Protein AF-A0A847Y7J4-F1 (afdb_monomer_lite)

Secondary structure (DSSP, 8-state):
-EEEE--SSS-S-SSGGGSSHHHHHHHHHHHHHHHHHHHSTT-EEEEEETT--HHHHHHHHHHHHHHSTTTEEEEEEEPPTT-SS-------TTPEEEEEEE-SS-SSSSS--GGGTTS----HHHHHHHHHHHHHTT---EEEE--SGGGHHHHHHHHHHHTTS-SSHHHHHHHHHHHHH---HHHHHHHHHHHHGGGSGGGS-HHHHHHTPPP----GGGTHHHHHHHHHHHHHHHHHHHHT-SS--HHHHHHHHHHHHHHHHIIIIIS---SPPGGGSGGG---TTHHHHHHHHHHHHHHHHH--

Structure (mmCIF, N/CA/C/O backbone):
data_AF-A0A847Y7J4-F1
#
_entry.id   AF-A0A847Y7J4-F1
#
loop_
_atom_site.group_PDB
_atom_site.id
_atom_site.type_symbol
_atom_site.label_atom_id
_atom_site.label_alt_id
_atom_site.label_comp_id
_atom_site.label_asym_id
_atom_site.label_entity_id
_atom_site.label_seq_id
_atom_site.pdbx_PDB_ins_code
_atom_site.Cartn_x
_atom_site.Cartn_y
_atom_site.Cartn_z
_atom_site.occupancy
_atom_site.B_iso_or_equiv
_atom_site.auth_seq_id
_atom_site.auth_comp_id
_atom_site.auth_asym_id
_atom_site.auth_atom_id
_atom_site.pdbx_PDB_model_num
ATOM 1 N N . SER A 1 1 ? -18.381 -8.692 16.518 1.00 86.00 1 SER A N 1
ATOM 2 C CA . SER A 1 1 ? -18.328 -8.262 15.101 1.00 86.00 1 SER A CA 1
ATOM 3 C C . SER A 1 1 ? -18.599 -6.773 15.070 1.00 86.00 1 SER A C 1
ATOM 5 O O . SER A 1 1 ? -19.232 -6.287 15.997 1.00 86.00 1 SER A O 1
ATOM 7 N N . ALA A 1 2 ? -18.133 -6.053 14.050 1.00 92.94 2 ALA A N 1
ATOM 8 C CA . ALA A 1 2 ? -18.304 -4.605 13.971 1.00 92.94 2 ALA A CA 1
ATOM 9 C C . ALA A 1 2 ? -18.804 -4.182 12.588 1.00 92.94 2 ALA A C 1
ATOM 11 O O . ALA A 1 2 ? -18.436 -4.789 11.579 1.00 92.94 2 ALA A O 1
ATOM 12 N N . VAL A 1 3 ? -19.611 -3.125 12.552 1.00 94.81 3 VAL A N 1
ATOM 13 C CA . VAL A 1 3 ? -19.811 -2.302 11.358 1.00 94.81 3 VAL A CA 1
ATOM 14 C C . VAL A 1 3 ? -18.697 -1.261 11.351 1.00 94.81 3 VAL A C 1
ATOM 16 O O . VAL A 1 3 ? -18.584 -0.491 12.299 1.00 94.81 3 VAL A O 1
ATOM 19 N N . ALA A 1 4 ? -17.882 -1.236 10.296 1.00 94.69 4 ALA A N 1
ATOM 20 C CA . ALA A 1 4 ? -16.877 -0.198 10.086 1.00 94.69 4 ALA A CA 1
ATOM 21 C C . ALA A 1 4 ? -17.407 0.818 9.070 1.00 94.69 4 ALA A C 1
ATOM 23 O O . ALA A 1 4 ? -17.442 0.544 7.869 1.00 94.69 4 ALA A O 1
ATOM 24 N N . ALA A 1 5 ? -17.852 1.975 9.552 1.00 94.56 5 ALA A N 1
ATOM 25 C CA . ALA A 1 5 ? -18.388 3.026 8.703 1.00 94.56 5 ALA A CA 1
ATOM 26 C C . ALA A 1 5 ? -17.247 3.864 8.114 1.00 94.56 5 ALA A C 1
ATOM 28 O O . ALA A 1 5 ? -16.504 4.528 8.840 1.00 94.56 5 ALA A O 1
ATOM 29 N N . ALA A 1 6 ? -17.125 3.836 6.788 1.00 91.56 6 ALA A N 1
ATOM 30 C CA . ALA A 1 6 ? -16.137 4.597 6.036 1.00 91.56 6 ALA A CA 1
ATOM 31 C C . ALA A 1 6 ? -16.845 5.453 4.976 1.00 91.56 6 ALA A C 1
ATOM 33 O O . ALA A 1 6 ? -17.525 4.889 4.112 1.00 91.56 6 ALA A O 1
ATOM 34 N N . PRO A 1 7 ? -16.713 6.790 5.009 1.00 86.31 7 PRO A N 1
ATOM 35 C CA . PRO A 1 7 ? -17.140 7.608 3.888 1.00 86.31 7 PRO A CA 1
ATOM 36 C C . PRO A 1 7 ? -16.173 7.385 2.718 1.00 86.31 7 PRO A C 1
ATOM 38 O O . PRO A 1 7 ? -14.972 7.191 2.910 1.00 86.31 7 PRO A O 1
ATOM 41 N N . TYR A 1 8 ? -16.699 7.374 1.495 1.00 71.94 8 TYR A N 1
ATOM 42 C CA . TYR A 1 8 ? -15.865 7.322 0.298 1.00 71.94 8 TYR A CA 1
ATOM 43 C C . TYR A 1 8 ? -15.321 8.731 0.021 1.00 71.94 8 TYR A C 1
ATOM 45 O O . TYR A 1 8 ? -16.096 9.617 -0.340 1.00 71.94 8 TYR A O 1
ATOM 53 N N . ASP A 1 9 ? -14.011 8.923 0.208 1.00 71.19 9 ASP A N 1
ATOM 54 C CA . ASP A 1 9 ? -13.310 10.211 0.090 1.00 71.19 9 ASP A CA 1
ATOM 55 C C . ASP A 1 9 ? -13.974 11.318 0.949 1.00 71.19 9 ASP A C 1
ATOM 57 O O . ASP A 1 9 ? -14.246 11.120 2.134 1.00 71.19 9 ASP A O 1
ATOM 61 N N . PHE A 1 10 ? -14.264 12.481 0.354 1.00 65.50 10 PHE A N 1
ATOM 62 C CA . PHE A 1 10 ? -15.036 13.568 0.962 1.00 65.50 10 PHE A CA 1
ATOM 63 C C . PHE A 1 10 ? -16.530 13.293 0.738 1.00 65.50 10 PHE A C 1
ATOM 65 O O . PHE A 1 10 ? -17.110 13.624 -0.299 1.00 65.50 10 PHE A O 1
ATOM 72 N N . GLY A 1 11 ? -17.138 12.581 1.685 1.00 63.38 11 GLY A N 1
ATOM 73 C CA . GLY A 1 11 ? -18.453 11.968 1.527 1.00 63.38 11 GLY A CA 1
ATOM 74 C C . GLY A 1 11 ? -19.614 12.963 1.547 1.00 63.38 11 GLY A C 1
ATOM 75 O O . GLY A 1 11 ? -20.199 13.215 2.588 1.00 63.38 11 GLY A O 1
ATOM 76 N N . GLY A 1 12 ? -20.041 13.462 0.389 1.00 67.31 12 GLY A N 1
ATOM 77 C CA . GLY A 1 12 ? -21.306 14.186 0.257 1.00 67.31 12 GLY A CA 1
ATOM 78 C C . GLY A 1 12 ? -21.641 14.507 -1.195 1.00 67.31 12 GLY A C 1
ATOM 79 O O . GLY A 1 12 ? -20.753 14.727 -2.009 1.00 67.31 12 GLY A O 1
ATOM 80 N N . CYS A 1 13 ? -22.928 14.593 -1.545 1.00 79.81 13 CYS A N 1
ATOM 81 C CA . CYS A 1 13 ? -23.337 15.027 -2.893 1.00 79.81 13 CYS A CA 1
ATOM 82 C C . CYS A 1 13 ? -23.130 16.539 -3.141 1.00 79.81 13 CYS A C 1
ATOM 84 O O . CYS A 1 13 ? -23.538 17.059 -4.176 1.00 79.81 13 CYS A O 1
ATOM 86 N N . GLY A 1 14 ? -22.543 17.257 -2.175 1.00 80.88 14 GLY A N 1
ATOM 87 C CA . GLY A 1 14 ? -22.257 18.692 -2.244 1.00 80.88 14 GLY A CA 1
ATOM 88 C C . GLY A 1 14 ? -23.466 19.615 -2.053 1.00 80.88 14 GLY A C 1
ATOM 89 O O . GLY A 1 14 ? -23.294 20.832 -2.052 1.00 80.88 14 GLY A O 1
ATOM 90 N N . CYS A 1 15 ? -24.681 19.079 -1.881 1.00 88.00 15 CYS A N 1
ATOM 91 C CA . CYS A 1 15 ? -25.878 19.894 -1.661 1.00 88.00 15 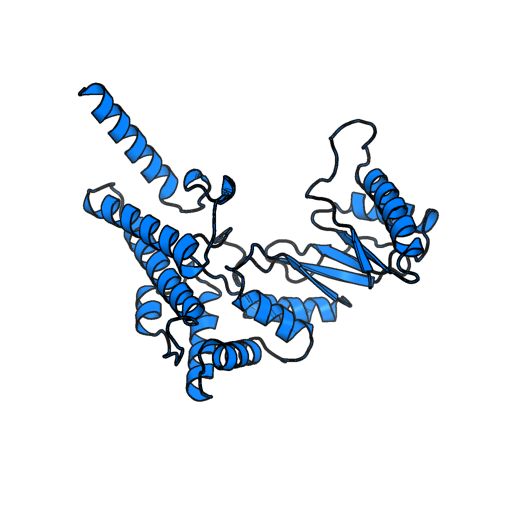CYS A CA 1
ATOM 92 C C . CYS A 1 15 ? -25.950 20.462 -0.232 1.00 88.00 15 CYS A C 1
ATOM 94 O O . CYS A 1 15 ? -25.327 19.937 0.689 1.00 88.00 15 CYS A O 1
ATOM 96 N N . GLU A 1 16 ? -26.778 21.489 -0.025 1.00 89.88 16 GLU A N 1
ATOM 97 C CA . GLU A 1 16 ? -26.946 22.148 1.283 1.00 89.88 16 GLU A CA 1
ATOM 98 C C . GLU A 1 16 ? -27.417 21.204 2.398 1.00 89.88 16 GLU A C 1
ATOM 100 O O . GLU A 1 16 ? -27.037 21.369 3.550 1.00 89.88 16 GLU A O 1
ATOM 105 N N . ARG A 1 17 ? -28.181 20.157 2.065 1.00 86.50 17 ARG A N 1
ATOM 106 C CA . ARG A 1 17 ? -28.622 19.154 3.051 1.00 86.50 17 ARG A CA 1
ATOM 107 C C . ARG A 1 17 ? -27.490 18.257 3.547 1.00 86.50 17 ARG A C 1
ATOM 109 O O . ARG A 1 17 ? -27.648 17.609 4.572 1.00 86.50 17 ARG A O 1
ATOM 116 N N . CYS A 1 18 ? -26.389 18.194 2.804 1.00 86.56 18 CYS A N 1
ATOM 117 C CA . CYS A 1 18 ? -25.189 17.461 3.177 1.00 86.56 18 CYS A CA 1
ATOM 118 C C . CYS A 1 18 ? -24.160 18.374 3.853 1.00 86.56 18 CYS A C 1
ATOM 120 O O . CYS A 1 18 ? -22.992 18.019 3.855 1.00 86.56 18 CYS A O 1
ATOM 122 N N . LYS A 1 19 ? -24.515 19.564 4.352 1.00 89.12 19 LYS A N 1
ATOM 123 C CA . LYS A 1 19 ? -23.573 20.442 5.061 1.00 89.12 19 LYS A CA 1
ATOM 124 C C . LYS A 1 19 ? -23.978 20.576 6.538 1.00 89.12 19 LYS A C 1
ATOM 126 O O . LYS A 1 19 ? -25.110 20.972 6.796 1.00 89.12 19 LYS A O 1
ATOM 131 N N . PRO A 1 20 ? -23.070 20.317 7.499 1.00 91.12 20 PRO A N 1
ATOM 132 C CA . PRO A 1 20 ? -21.759 19.684 7.325 1.00 91.12 20 PRO A CA 1
ATOM 133 C C . PRO A 1 20 ? -21.902 18.182 7.027 1.00 91.12 20 PRO A C 1
ATOM 135 O O . PRO A 1 20 ? -22.648 17.467 7.697 1.00 91.12 20 PRO A O 1
ATOM 138 N N . TRP A 1 21 ? -21.159 17.689 6.034 1.00 91.81 21 TRP A N 1
ATOM 139 C CA . TRP A 1 21 ? -21.346 16.331 5.504 1.00 91.81 21 TRP A CA 1
ATOM 140 C C . TRP A 1 21 ? -21.057 15.252 6.540 1.00 91.81 21 TRP A C 1
ATOM 142 O O . TRP A 1 21 ? -21.717 14.214 6.557 1.00 91.81 21 TRP A O 1
ATOM 152 N N . ILE A 1 22 ? -20.125 15.539 7.449 1.00 94.19 22 ILE A N 1
ATOM 153 C CA . ILE A 1 22 ? -19.727 14.628 8.510 1.00 94.19 22 ILE A CA 1
ATOM 154 C C . ILE A 1 22 ? -20.882 14.298 9.464 1.00 94.19 22 ILE A C 1
ATOM 156 O O . ILE A 1 22 ? -21.003 13.156 9.902 1.00 94.19 22 ILE A O 1
ATOM 160 N N . LEU A 1 23 ? -21.777 15.256 9.736 1.00 94.62 23 LEU A N 1
ATOM 161 C CA . LEU A 1 23 ? -22.937 15.029 10.604 1.00 94.62 23 LEU A CA 1
ATOM 162 C C . LEU A 1 23 ? -24.036 14.260 9.868 1.00 94.62 23 LEU A C 1
ATOM 164 O O . LEU A 1 23 ? -24.620 13.341 10.435 1.00 94.62 23 LEU A O 1
ATOM 168 N N . THR A 1 24 ? -24.250 14.544 8.579 1.00 93.06 24 THR A N 1
ATOM 169 C CA . THR A 1 24 ? -25.135 13.725 7.733 1.00 93.06 24 THR A CA 1
ATOM 170 C C . THR A 1 24 ? -24.648 12.274 7.668 1.00 93.06 24 THR A C 1
ATOM 172 O O . THR A 1 24 ? -25.438 11.335 7.769 1.00 93.06 24 THR A O 1
ATOM 175 N N . PHE A 1 25 ? -23.336 12.070 7.531 1.00 93.69 25 PHE A N 1
ATOM 176 C CA . PHE A 1 25 ? -22.729 10.745 7.556 1.00 93.69 25 PHE A CA 1
ATOM 177 C C . PHE A 1 25 ? -22.886 10.061 8.923 1.00 93.69 25 PHE A C 1
ATOM 179 O O . PHE A 1 25 ? -23.161 8.860 8.974 1.00 93.69 25 PHE A O 1
ATOM 186 N N . ALA A 1 26 ? -22.769 10.810 10.022 1.00 95.19 26 ALA A N 1
ATOM 187 C CA . ALA A 1 26 ? -22.976 10.301 11.376 1.00 95.19 26 ALA A CA 1
ATOM 188 C C . ALA A 1 26 ? -24.422 9.824 11.604 1.00 95.19 26 ALA A C 1
ATOM 190 O O . ALA A 1 26 ? -24.637 8.724 12.119 1.00 95.19 26 ALA A O 1
ATOM 191 N N . GLU A 1 27 ? -25.412 10.598 11.149 1.00 95.25 27 GLU A N 1
ATOM 192 C CA . GLU A 1 27 ? -26.831 10.228 11.204 1.00 95.25 27 GLU A CA 1
ATOM 193 C C . GLU A 1 27 ? -27.122 8.957 10.402 1.00 95.25 27 GLU A C 1
ATOM 195 O O . GLU A 1 27 ? -27.713 8.015 10.936 1.00 95.25 27 GLU A O 1
ATOM 200 N N . LEU A 1 28 ? -26.637 8.893 9.157 1.00 93.88 28 LEU A N 1
ATOM 201 C CA . LEU A 1 28 ? -26.775 7.709 8.310 1.00 93.88 28 LEU A CA 1
ATOM 202 C C . LEU A 1 28 ? -26.117 6.482 8.954 1.00 93.88 28 LEU A C 1
ATOM 204 O O . LEU A 1 28 ? -26.691 5.394 8.977 1.00 93.88 28 LEU A O 1
ATOM 208 N N . THR A 1 29 ? -24.923 6.657 9.517 1.00 95.56 29 THR A N 1
ATOM 209 C CA . THR A 1 29 ? -24.193 5.585 10.200 1.00 95.56 29 THR A CA 1
ATOM 210 C C . THR A 1 29 ? -24.965 5.064 11.409 1.00 95.56 29 THR A C 1
ATOM 212 O O . THR A 1 29 ? -25.060 3.850 11.594 1.00 95.56 29 THR A O 1
ATOM 215 N N . ARG A 1 30 ? -25.572 5.953 12.205 1.00 96.88 30 ARG A N 1
ATOM 216 C CA . ARG A 1 30 ? -26.438 5.571 13.329 1.00 96.88 30 ARG A CA 1
ATOM 217 C C . ARG A 1 30 ? -27.636 4.746 12.860 1.00 96.88 30 ARG A C 1
ATOM 219 O O . ARG A 1 30 ? -27.952 3.741 13.491 1.00 96.88 30 ARG A O 1
ATOM 226 N N . GLU A 1 31 ? -28.297 5.142 11.774 1.00 96.88 31 GLU A N 1
ATOM 227 C CA . GLU A 1 31 ? -29.437 4.394 11.221 1.00 96.88 31 GLU A CA 1
ATOM 228 C C . GLU A 1 31 ? -29.027 3.002 10.719 1.00 96.88 31 GLU A C 1
ATOM 230 O O . GLU A 1 31 ? -29.693 2.010 11.032 1.00 96.88 31 GLU A O 1
ATOM 235 N N . ILE A 1 32 ? -27.900 2.910 10.004 1.00 96.31 32 ILE A N 1
ATOM 236 C CA . ILE A 1 32 ? -27.335 1.639 9.529 1.00 96.31 32 ILE A CA 1
ATOM 237 C C . ILE A 1 32 ? -26.965 0.737 10.711 1.00 96.31 32 ILE A C 1
ATOM 239 O O . ILE A 1 32 ? -27.305 -0.448 10.710 1.00 96.31 32 ILE A O 1
ATOM 243 N N . HIS A 1 33 ? -26.296 1.277 11.733 1.00 97.25 33 HIS A N 1
ATOM 244 C CA . HIS A 1 33 ? -25.904 0.517 12.922 1.00 97.25 33 HIS A CA 1
ATOM 245 C C . HIS A 1 33 ? -27.122 0.022 13.709 1.00 97.25 33 HIS A C 1
ATOM 247 O O . HIS A 1 33 ? -27.179 -1.158 14.048 1.00 97.25 33 HIS A O 1
ATOM 253 N N . ALA A 1 34 ? -28.146 0.861 13.896 1.00 96.31 34 ALA A N 1
ATOM 254 C CA . ALA A 1 34 ? -29.393 0.466 14.549 1.00 96.31 34 ALA A CA 1
ATOM 255 C C . ALA A 1 34 ? -30.128 -0.650 13.789 1.00 96.31 34 ALA A C 1
ATOM 257 O O . ALA A 1 34 ? -30.760 -1.512 14.402 1.00 96.31 34 ALA A O 1
ATOM 258 N N . LEU A 1 35 ? -30.056 -0.663 12.453 1.00 97.25 35 LEU A N 1
ATOM 259 C CA . LEU A 1 35 ? -30.582 -1.765 11.650 1.00 97.25 35 LEU A CA 1
ATOM 260 C C . LEU A 1 35 ? -29.739 -3.035 11.829 1.00 97.25 35 LEU A C 1
ATOM 262 O O . LEU A 1 35 ? -30.303 -4.112 12.011 1.00 97.25 35 LEU A O 1
ATOM 266 N N . ALA A 1 36 ? -28.409 -2.913 11.810 1.00 97.12 36 ALA A N 1
ATOM 267 C CA . ALA A 1 36 ? -27.500 -4.037 12.010 1.00 97.12 36 ALA A CA 1
ATOM 268 C C . ALA A 1 36 ? -27.695 -4.692 13.387 1.00 97.12 36 ALA A C 1
ATOM 270 O O . ALA A 1 36 ? -27.769 -5.915 13.465 1.00 97.12 36 ALA A O 1
ATOM 271 N N . GLU A 1 37 ? -27.863 -3.904 14.453 1.00 96.88 37 GLU A N 1
ATOM 272 C CA . GLU A 1 37 ? -28.069 -4.390 15.826 1.00 96.88 37 GLU A CA 1
ATOM 273 C C . GLU A 1 37 ? -29.340 -5.249 15.966 1.00 96.88 37 GLU A C 1
ATOM 275 O O . GLU A 1 37 ? -29.349 -6.208 16.736 1.00 96.88 37 GLU A O 1
ATOM 280 N N . ARG A 1 38 ? -30.389 -4.987 15.167 1.00 97.38 38 ARG A N 1
ATOM 281 C CA . ARG A 1 38 ? -31.625 -5.801 15.159 1.00 97.38 38 ARG A CA 1
ATOM 282 C C . ARG A 1 38 ? -31.396 -7.232 14.679 1.00 97.38 38 ARG A C 1
ATOM 284 O O . ARG A 1 38 ? -32.060 -8.143 15.165 1.00 97.38 38 ARG A O 1
ATOM 291 N N . TYR A 1 39 ? -30.492 -7.425 13.719 1.00 97.25 39 TYR A N 1
ATOM 292 C CA . TYR A 1 39 ? -30.205 -8.735 13.121 1.00 97.25 39 TYR A CA 1
ATOM 293 C C . TYR A 1 39 ? -28.931 -9.378 13.680 1.00 97.25 39 TYR A C 1
ATOM 295 O O . TYR A 1 39 ? -28.763 -10.594 13.607 1.00 97.25 39 TYR A O 1
ATOM 303 N N . HIS A 1 40 ? -28.054 -8.571 14.277 1.00 97.12 40 HIS A N 1
ATOM 304 C CA . HIS A 1 40 ? -26.801 -8.984 14.892 1.00 97.12 40 HIS A CA 1
ATOM 305 C C . HIS A 1 40 ? -26.640 -8.300 16.261 1.00 97.12 40 HIS A C 1
ATOM 307 O O . HIS A 1 40 ? -25.893 -7.323 16.376 1.00 97.12 40 HIS A O 1
ATOM 313 N N . PRO A 1 41 ? -27.330 -8.788 17.312 1.00 96.25 41 PRO A N 1
ATOM 314 C CA . PRO A 1 41 ? -27.227 -8.212 18.650 1.00 96.25 41 PRO A CA 1
ATOM 315 C C . PRO A 1 41 ? -25.775 -8.148 19.137 1.00 96.25 41 PRO A C 1
ATOM 317 O O . PRO A 1 41 ? -25.038 -9.132 19.050 1.00 96.25 41 PRO A O 1
ATOM 320 N N . GLY A 1 42 ? -25.365 -6.984 19.646 1.00 95.62 42 GLY A N 1
ATOM 321 C CA . GLY A 1 42 ? -23.994 -6.744 20.108 1.00 95.62 42 GLY A CA 1
ATOM 322 C C . GLY A 1 42 ? -22.987 -6.416 19.001 1.00 95.62 42 GLY A C 1
ATOM 323 O O . GLY A 1 42 ? -21.788 -6.402 19.271 1.00 95.62 42 GLY A O 1
ATOM 324 N N . VAL A 1 43 ? -23.435 -6.157 17.765 1.00 97.56 43 VAL A N 1
ATOM 325 C CA . VAL A 1 43 ? -22.554 -5.610 16.726 1.00 97.56 43 VAL A CA 1
ATOM 326 C C . VAL A 1 43 ? -22.024 -4.236 17.150 1.00 97.56 43 VAL A C 1
ATOM 328 O O . VAL A 1 43 ? -22.777 -3.337 17.524 1.00 97.56 43 VAL A O 1
ATOM 331 N N . GLU A 1 44 ? -20.709 -4.076 17.106 1.00 97.31 44 GLU A N 1
ATOM 332 C CA . GLU A 1 44 ? -20.014 -2.847 17.487 1.00 97.31 44 GLU A CA 1
ATOM 333 C C . GLU A 1 44 ? -20.048 -1.821 16.346 1.00 97.31 44 GLU A C 1
ATOM 335 O O . GLU A 1 44 ? -20.226 -2.184 15.178 1.00 97.31 44 GLU A O 1
ATOM 340 N N . LEU A 1 45 ? -19.852 -0.543 16.677 1.00 97.75 45 LEU A N 1
ATOM 341 C CA . LEU A 1 45 ? -19.687 0.527 15.697 1.00 97.75 45 LEU A CA 1
ATOM 342 C C . LEU A 1 45 ? -18.247 1.043 15.716 1.00 97.75 45 LEU A C 1
ATOM 344 O O . LEU A 1 45 ? -17.809 1.654 16.694 1.00 97.75 45 LEU A O 1
ATOM 348 N N . ASP A 1 46 ? -17.552 0.841 14.603 1.00 97.56 46 ASP A N 1
ATOM 349 C CA . ASP A 1 46 ? -16.240 1.408 14.330 1.00 97.56 46 ASP A CA 1
ATOM 350 C C . ASP A 1 46 ? -16.359 2.485 13.240 1.00 97.56 46 ASP A C 1
ATOM 352 O O . ASP A 1 46 ? -17.153 2.368 12.305 1.00 97.56 46 ASP A O 1
ATOM 356 N N . MET A 1 47 ? -15.529 3.521 13.328 1.00 96.62 47 MET A N 1
ATOM 357 C CA . MET A 1 47 ? -15.466 4.611 12.351 1.00 96.62 47 MET A CA 1
ATOM 358 C C . MET A 1 47 ? -14.125 4.619 11.629 1.00 96.62 47 MET A C 1
ATOM 360 O O . MET A 1 47 ? -13.083 4.352 12.227 1.00 96.62 47 MET A O 1
ATOM 364 N N . VAL A 1 48 ? -14.125 4.983 10.351 1.00 94.88 48 VAL A N 1
ATOM 365 C CA . VAL A 1 48 ? -12.904 5.193 9.570 1.00 94.88 48 VAL A CA 1
ATOM 366 C C . VAL A 1 48 ? -12.764 6.683 9.269 1.00 94.88 48 VAL A C 1
ATOM 368 O O . VAL A 1 48 ? -13.439 7.217 8.394 1.00 94.88 48 VAL A O 1
ATOM 371 N N . GLY A 1 49 ? -11.863 7.345 9.999 1.00 92.94 49 GLY A N 1
ATOM 372 C CA . GLY A 1 49 ? -11.515 8.763 9.848 1.00 92.94 49 GLY A CA 1
ATOM 373 C C . GLY A 1 49 ? -10.510 8.999 8.720 1.00 92.94 49 GLY A C 1
ATOM 374 O O . GLY A 1 49 ? -9.482 9.661 8.905 1.00 92.94 49 GLY A O 1
ATOM 375 N N . TRP A 1 50 ? -10.737 8.360 7.571 1.00 89.88 50 TRP A N 1
ATOM 376 C CA . TRP A 1 50 ? -9.862 8.487 6.410 1.00 89.88 50 TRP A CA 1
ATOM 377 C C . TRP A 1 50 ? -10.080 9.846 5.746 1.00 89.88 50 TRP A C 1
ATOM 379 O O . TRP A 1 50 ? -11.203 10.169 5.381 1.00 89.88 50 TRP A O 1
ATOM 389 N N . TRP A 1 51 ? -9.008 10.640 5.630 1.00 87.94 51 TRP A N 1
ATOM 390 C CA . TRP A 1 51 ? -9.018 12.010 5.088 1.00 87.94 51 TRP A CA 1
ATOM 391 C C . TRP A 1 51 ? -9.909 13.027 5.804 1.00 87.94 51 TRP A C 1
ATOM 393 O O . TRP A 1 51 ? -10.123 14.112 5.273 1.00 87.94 51 TRP A O 1
ATOM 403 N N . TRP A 1 52 ? -10.363 12.725 7.020 1.00 91.81 52 TRP A N 1
ATOM 404 C CA . TRP A 1 52 ? -11.115 13.703 7.795 1.00 91.81 52 TRP A CA 1
ATOM 405 C C . TRP A 1 52 ? -10.219 14.858 8.238 1.00 91.81 52 TRP A C 1
ATOM 407 O O . TRP A 1 52 ? -9.082 14.660 8.686 1.00 91.81 52 TRP A O 1
ATOM 417 N N . GLU A 1 53 ? -10.755 16.065 8.141 1.00 92.00 53 GLU A N 1
ATOM 418 C CA . GLU A 1 53 ? -10.148 17.272 8.676 1.00 92.00 53 GLU A CA 1
ATOM 419 C C . GLU A 1 53 ? -10.307 17.338 10.208 1.00 92.00 53 GLU A C 1
ATOM 421 O O . GLU A 1 53 ? -11.236 16.755 10.777 1.00 92.00 53 GLU A O 1
ATOM 426 N N . PRO A 1 54 ? -9.439 18.081 10.925 1.00 94.75 54 PRO A N 1
ATOM 427 C CA . PRO A 1 54 ? -9.561 18.238 12.376 1.00 94.75 54 PRO A CA 1
ATOM 428 C C . PRO A 1 54 ? -10.933 18.754 12.836 1.00 94.75 54 PRO A C 1
ATOM 430 O O . PRO A 1 54 ? -11.436 18.328 13.875 1.00 94.75 54 PRO A O 1
ATOM 433 N N . GLU A 1 55 ? -11.552 19.643 12.056 1.00 95.12 55 GLU A N 1
ATOM 434 C CA . GLU A 1 55 ? -12.884 20.175 12.354 1.00 95.12 55 GLU A CA 1
ATOM 435 C C . GLU A 1 55 ? -13.980 19.113 12.195 1.00 95.12 55 GLU A C 1
ATOM 437 O O . GLU A 1 55 ? -14.911 19.053 12.994 1.00 95.12 55 GLU A O 1
ATOM 442 N N . GLU A 1 56 ? -13.846 18.214 11.222 1.00 95.00 56 GLU A N 1
ATOM 443 C CA . GLU A 1 56 ? -14.782 17.105 11.022 1.00 95.00 56 GLU A CA 1
ATOM 444 C C . GLU A 1 56 ? -14.707 16.113 12.187 1.00 95.00 56 GLU A C 1
ATOM 446 O O . GLU A 1 56 ? -15.740 15.678 12.697 1.00 95.00 56 GLU A O 1
ATOM 451 N N . HIS A 1 57 ? -13.497 15.832 12.684 1.00 96.50 57 HIS A N 1
ATOM 452 C CA . HIS A 1 57 ? -13.303 15.067 13.916 1.00 96.50 57 HIS A CA 1
ATOM 453 C C . HIS A 1 57 ? -13.979 15.724 15.124 1.00 96.50 57 HIS A C 1
ATOM 455 O O . HIS A 1 57 ? -14.643 15.032 15.896 1.00 96.50 57 HIS A O 1
ATOM 461 N N . ARG A 1 58 ? -13.843 17.048 15.280 1.00 98.12 58 ARG A N 1
ATOM 462 C CA . ARG A 1 58 ? -14.466 17.800 16.379 1.00 98.12 58 ARG A CA 1
ATOM 463 C C . ARG A 1 58 ? -15.990 17.716 16.318 1.00 98.12 58 ARG A C 1
ATOM 465 O O . ARG A 1 58 ? -16.611 17.301 17.293 1.00 98.12 58 ARG A O 1
ATOM 472 N N . LEU A 1 59 ? -16.570 18.049 15.164 1.00 97.69 59 LEU A N 1
ATOM 473 C CA . LEU A 1 59 ? -18.016 18.004 14.935 1.00 97.69 59 LEU A CA 1
ATOM 474 C C . LEU A 1 59 ? -18.581 16.601 15.177 1.00 97.69 59 LEU A C 1
ATOM 476 O O . LEU A 1 59 ? -19.594 16.452 15.857 1.00 97.69 59 LEU A O 1
ATOM 480 N N . PHE A 1 60 ? -17.915 15.566 14.658 1.00 97.56 60 PHE A N 1
ATOM 481 C CA . PHE A 1 60 ? -18.338 14.186 14.870 1.00 97.56 60 PHE A CA 1
ATOM 482 C C . PHE A 1 60 ? -18.253 13.768 16.342 1.00 97.56 60 PHE A C 1
ATOM 484 O O . PHE A 1 60 ? -19.182 13.138 16.841 1.00 97.56 60 PHE A O 1
ATOM 491 N N . ALA A 1 61 ? -17.161 14.100 17.038 1.00 98.38 61 ALA A N 1
ATOM 492 C CA . ALA A 1 61 ? -16.975 13.739 18.441 1.00 98.38 61 ALA A CA 1
ATOM 493 C C . ALA A 1 61 ? -18.054 14.361 19.339 1.00 98.38 61 ALA A C 1
ATOM 495 O O . ALA A 1 61 ? -18.661 13.650 20.139 1.00 98.38 61 ALA A O 1
ATOM 496 N N . GLU A 1 62 ? -18.338 15.654 19.157 1.00 98.56 62 GLU A N 1
ATOM 497 C CA . GLU A 1 62 ? -19.401 16.365 19.880 1.00 98.56 62 GLU A CA 1
ATOM 498 C C . GLU A 1 62 ? -20.776 15.755 19.596 1.00 98.56 62 GLU A C 1
ATOM 500 O O . GLU A 1 62 ? -21.519 15.430 20.523 1.00 98.56 62 GLU A O 1
ATOM 505 N N . TRP A 1 63 ? -21.088 15.520 18.319 1.00 98.50 63 TRP A N 1
ATOM 506 C CA . TRP A 1 63 ? -22.357 14.917 17.929 1.00 98.50 63 TRP A CA 1
ATOM 507 C C . TRP A 1 63 ? -22.524 13.506 18.498 1.00 98.50 63 TRP A C 1
ATOM 509 O O . TRP A 1 63 ? -23.591 13.179 19.018 1.00 98.50 63 TRP A O 1
ATOM 519 N N . ALA A 1 64 ? -21.486 12.668 18.428 1.00 98.38 64 ALA A N 1
ATOM 520 C CA . ALA A 1 64 ? -21.539 11.290 18.906 1.00 98.38 64 ALA A CA 1
ATOM 521 C C . ALA A 1 64 ? -21.731 11.227 20.425 1.00 98.38 64 ALA A C 1
ATOM 523 O O . ALA A 1 64 ? -22.514 10.412 20.911 1.00 98.38 64 ALA A O 1
ATOM 524 N N . ASP A 1 65 ? -21.073 12.117 21.165 1.00 98.50 65 ASP A N 1
ATOM 525 C CA . ASP A 1 65 ? -21.213 12.223 22.615 1.00 98.50 65 ASP A CA 1
ATOM 526 C C . ASP A 1 65 ? -22.608 12.670 23.060 1.00 98.50 65 ASP A C 1
ATOM 528 O O . ASP A 1 65 ? -23.046 12.297 24.150 1.00 98.50 65 ASP A O 1
ATOM 532 N N . GLU A 1 66 ? -23.297 13.463 22.242 1.00 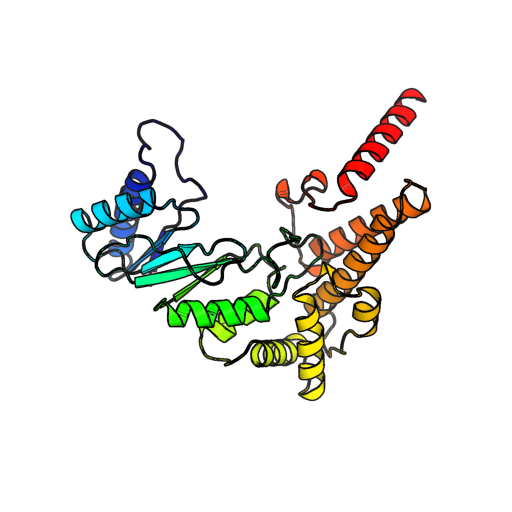98.44 66 GLU A N 1
ATOM 533 C CA . GLU A 1 66 ? -24.664 13.913 22.501 1.00 98.44 66 GLU A CA 1
ATOM 534 C C . GLU A 1 66 ? -25.707 12.866 22.078 1.00 98.44 66 GLU A C 1
ATOM 536 O O . GLU A 1 66 ? -26.636 12.567 22.829 1.00 98.44 66 GLU A O 1
ATOM 541 N N . HIS A 1 67 ? -25.553 12.274 20.892 1.00 98.06 67 HIS A N 1
ATOM 542 C CA . HIS A 1 67 ? -26.621 11.509 20.240 1.00 98.06 67 HIS A CA 1
ATOM 543 C C . HIS A 1 67 ? -26.467 9.992 20.359 1.00 98.06 67 HIS A C 1
ATOM 545 O O . HIS A 1 67 ? -27.464 9.268 20.297 1.00 98.06 67 HIS A O 1
ATOM 551 N N . ILE A 1 68 ? -25.237 9.493 20.495 1.00 97.06 68 ILE A N 1
ATOM 552 C CA . ILE A 1 68 ? -24.920 8.063 20.593 1.00 97.06 68 ILE A CA 1
ATOM 553 C C . ILE A 1 68 ? -23.791 7.797 21.614 1.00 97.06 68 ILE A C 1
ATOM 555 O O . ILE A 1 68 ? -22.802 7.130 21.287 1.00 97.06 68 ILE A O 1
ATOM 559 N N . PRO A 1 69 ? -23.915 8.284 22.865 1.00 97.25 69 PRO A N 1
ATOM 560 C CA . PRO A 1 69 ? -22.829 8.249 23.841 1.00 97.25 69 PRO A CA 1
ATOM 561 C C . PRO A 1 69 ? -22.306 6.826 24.065 1.00 97.25 69 PRO A C 1
ATOM 563 O O . PRO A 1 69 ? -23.074 5.895 24.319 1.00 97.25 69 PRO A O 1
ATOM 566 N N . GLY A 1 70 ? -20.985 6.658 23.955 1.00 95.62 70 GLY A N 1
ATOM 567 C CA . GLY A 1 70 ? -20.298 5.378 24.150 1.00 95.62 70 GLY A CA 1
ATOM 568 C C . GLY A 1 70 ? -20.585 4.308 23.089 1.00 95.62 70 GLY A C 1
ATOM 569 O O . GLY A 1 70 ? -20.138 3.174 23.245 1.00 95.62 70 GLY A O 1
ATOM 570 N N . ARG A 1 71 ? -21.327 4.624 22.016 1.00 96.00 71 ARG A N 1
ATOM 571 C CA . ARG A 1 71 ? -21.629 3.656 20.947 1.00 96.00 71 ARG A CA 1
ATOM 572 C C . ARG A 1 71 ? -20.492 3.500 19.948 1.00 96.00 71 ARG A C 1
ATOM 574 O O . ARG A 1 71 ? -20.301 2.401 19.437 1.00 96.00 71 ARG A O 1
ATOM 581 N N . VAL A 1 72 ? -19.748 4.572 19.668 1.00 97.62 72 VAL A N 1
ATOM 582 C CA . VAL A 1 72 ? -18.565 4.510 18.802 1.00 97.62 72 VAL A CA 1
ATOM 583 C C . VAL A 1 72 ? -17.424 3.889 19.593 1.00 97.62 72 VAL A C 1
ATOM 585 O O . VAL A 1 72 ? -16.820 4.532 20.449 1.00 97.62 72 VAL A O 1
ATOM 588 N N . ARG A 1 73 ? -17.138 2.623 19.308 1.00 97.44 73 ARG A N 1
ATOM 589 C CA . ARG A 1 73 ? -16.146 1.847 20.046 1.00 97.44 73 ARG A CA 1
ATOM 590 C C . ARG A 1 73 ? -14.725 2.224 19.655 1.00 97.44 73 ARG A C 1
ATOM 592 O O . ARG A 1 73 ? -13.854 2.307 20.516 1.00 97.44 73 ARG A O 1
ATOM 599 N N . ARG A 1 74 ? -14.473 2.416 18.360 1.00 97.38 74 ARG A N 1
ATOM 600 C CA . ARG A 1 74 ? -13.131 2.640 17.816 1.00 97.38 74 ARG A CA 1
ATOM 601 C C . ARG A 1 74 ? -13.164 3.540 16.594 1.00 97.38 74 ARG A C 1
ATOM 603 O O . ARG A 1 74 ? -14.076 3.443 15.776 1.00 97.38 74 ARG A O 1
ATOM 610 N N . MET A 1 75 ? -12.116 4.340 16.417 1.00 97.38 75 MET A N 1
ATOM 611 C CA . MET A 1 75 ? -11.899 5.112 15.197 1.00 97.38 75 MET A CA 1
ATOM 612 C C . MET A 1 75 ? -10.522 4.838 14.587 1.00 97.38 75 MET A C 1
ATOM 614 O O . MET A 1 75 ? -9.497 5.004 15.245 1.00 97.38 75 MET A O 1
ATOM 618 N N . TYR A 1 76 ? -10.503 4.449 13.311 1.00 97.00 76 TYR A N 1
ATOM 619 C CA . TYR A 1 76 ? -9.301 4.263 12.501 1.00 97.00 76 TYR A CA 1
ATOM 620 C C . TYR A 1 76 ? -8.899 5.587 11.848 1.00 97.00 76 TYR A C 1
ATOM 622 O O . TYR A 1 76 ? -9.511 6.017 10.873 1.00 97.00 76 TYR A O 1
ATOM 630 N N . LEU A 1 77 ? -7.871 6.236 12.388 1.00 96.12 77 LEU A N 1
ATOM 631 C CA . LEU A 1 77 ? -7.379 7.532 11.921 1.00 96.12 77 LEU A CA 1
ATOM 632 C C . LEU A 1 77 ? -6.343 7.370 10.813 1.00 96.12 77 LEU A C 1
ATOM 634 O O . LEU A 1 77 ? -5.454 6.521 10.911 1.00 96.12 77 LEU A O 1
ATOM 638 N N . HIS A 1 78 ? -6.414 8.206 9.779 1.00 92.88 78 HIS A N 1
ATOM 639 C CA . HIS A 1 78 ? -5.420 8.178 8.711 1.00 92.88 78 HIS A CA 1
ATOM 640 C C . HIS A 1 78 ? -4.015 8.553 9.211 1.00 92.88 78 HIS A C 1
ATOM 642 O O . HIS A 1 78 ? -3.833 9.386 10.103 1.00 92.88 78 HIS A O 1
ATOM 648 N N . ILE A 1 79 ? -3.007 7.938 8.595 1.00 93.94 79 ILE A N 1
ATOM 649 C CA . ILE A 1 79 ? -1.604 8.326 8.742 1.00 93.94 79 ILE A CA 1
ATOM 650 C C . ILE A 1 79 ? -1.206 9.122 7.493 1.00 93.94 79 ILE A C 1
ATOM 652 O O . ILE A 1 79 ? -1.291 8.574 6.389 1.00 93.94 79 ILE A O 1
ATOM 656 N N . PRO A 1 80 ? -0.766 10.386 7.628 1.00 90.88 80 PRO A N 1
ATOM 657 C CA . PRO A 1 80 ? -0.261 11.159 6.499 1.00 90.88 80 PRO A CA 1
ATOM 658 C C . PRO A 1 80 ? 0.916 10.468 5.802 1.00 90.88 80 PRO A C 1
ATOM 660 O O . PRO A 1 80 ? 1.719 9.774 6.430 1.00 90.88 80 PRO A O 1
ATOM 663 N N . TYR A 1 81 ? 1.072 10.690 4.497 1.00 89.81 81 TYR A N 1
ATOM 664 C CA . TYR A 1 81 ? 2.201 10.129 3.753 1.00 89.81 81 TYR A CA 1
ATOM 665 C C . TYR A 1 81 ? 3.546 10.537 4.366 1.00 89.81 81 TYR A C 1
ATOM 667 O O . TYR A 1 81 ? 3.829 11.717 4.550 1.00 89.81 81 TYR A O 1
ATOM 675 N N . GLY A 1 82 ? 4.403 9.548 4.626 1.00 89.62 82 GLY A N 1
ATOM 676 C CA . GLY A 1 82 ? 5.719 9.757 5.243 1.00 89.62 82 GLY A CA 1
ATOM 677 C C . GLY A 1 82 ? 5.699 9.846 6.773 1.00 89.62 82 GLY A C 1
ATOM 678 O O . GLY A 1 82 ? 6.764 9.820 7.384 1.00 89.62 82 GLY A O 1
ATOM 679 N N . ALA A 1 83 ? 4.521 9.886 7.399 1.00 93.69 83 ALA A N 1
ATOM 680 C CA . ALA A 1 83 ? 4.382 9.741 8.840 1.00 93.69 83 ALA A CA 1
ATOM 681 C C . ALA A 1 83 ? 4.277 8.260 9.247 1.00 93.69 83 ALA A C 1
ATOM 683 O O . ALA A 1 83 ? 4.014 7.374 8.431 1.00 93.69 83 ALA A O 1
ATOM 684 N N . THR A 1 84 ? 4.483 8.003 10.537 1.00 96.00 84 THR A N 1
ATOM 685 C CA . THR A 1 84 ? 4.347 6.679 11.173 1.00 96.00 84 THR A CA 1
ATOM 686 C C . THR A 1 84 ? 3.337 6.679 12.323 1.00 96.00 84 THR A C 1
ATOM 688 O O . THR A 1 84 ? 3.139 5.658 12.971 1.00 96.00 84 THR A O 1
ATOM 691 N N . VAL A 1 85 ? 2.680 7.816 12.566 1.00 95.88 85 VAL A N 1
ATOM 692 C CA . VAL A 1 85 ? 1.642 8.007 13.585 1.00 95.88 85 VAL A CA 1
ATOM 693 C C . VAL A 1 85 ? 0.473 8.788 13.000 1.00 95.88 85 VAL A C 1
ATOM 695 O O . VAL A 1 85 ? 0.630 9.523 12.024 1.00 95.88 85 VAL A O 1
ATOM 698 N N . THR A 1 86 ? -0.699 8.635 13.606 1.00 94.44 86 THR A N 1
ATOM 699 C CA . THR A 1 86 ? -1.896 9.406 13.256 1.00 94.44 86 THR A CA 1
ATOM 700 C C . THR A 1 86 ? -1.787 10.834 13.798 1.00 94.44 86 THR A C 1
ATOM 702 O O . THR A 1 86 ? -1.023 11.094 14.734 1.00 94.44 86 THR A O 1
ATOM 705 N N . ALA A 1 87 ? -2.609 11.746 13.276 1.00 90.12 87 ALA A N 1
ATOM 706 C CA . ALA A 1 87 ? -2.798 13.057 13.890 1.00 90.12 87 ALA A CA 1
ATOM 707 C C . ALA A 1 87 ? -3.364 12.944 15.324 1.00 90.12 87 ALA A C 1
ATOM 709 O O . ALA A 1 87 ? -3.887 11.894 15.735 1.00 90.12 87 ALA A O 1
ATOM 710 N N . ASP A 1 88 ? -3.227 14.029 16.085 1.00 91.69 88 ASP A N 1
ATOM 711 C CA . ASP A 1 88 ? -3.892 14.199 17.373 1.00 91.69 88 ASP A CA 1
ATOM 712 C C . ASP A 1 88 ? -5.163 15.020 17.160 1.00 91.69 88 ASP A C 1
ATOM 714 O O . ASP A 1 88 ? -5.107 16.214 16.873 1.00 91.69 88 ASP A O 1
ATOM 718 N N . VAL A 1 89 ? -6.300 14.334 17.184 1.00 95.44 89 VAL A N 1
ATOM 719 C CA . VAL A 1 89 ? -7.624 14.874 16.867 1.00 95.44 89 VAL A CA 1
ATOM 720 C C . VAL A 1 89 ? -8.618 14.393 17.921 1.00 95.44 89 VAL A C 1
ATOM 722 O O . VAL A 1 89 ? -8.427 13.303 18.474 1.00 95.44 89 VAL A O 1
ATOM 725 N N . PRO A 1 90 ? -9.664 15.180 18.225 1.00 96.62 90 PRO A N 1
ATOM 726 C CA . PRO A 1 90 ? -10.677 14.770 19.187 1.00 96.62 90 PRO A CA 1
ATOM 727 C C . PRO A 1 90 ? -11.407 13.508 18.711 1.00 96.62 90 PRO A C 1
ATOM 729 O O . PRO A 1 90 ? -11.713 13.348 17.530 1.00 96.62 90 PRO A O 1
ATOM 732 N N . LEU A 1 91 ? -11.692 12.617 19.659 1.00 97.50 91 LEU A N 1
ATOM 733 C CA . LEU A 1 91 ? -12.497 11.412 19.469 1.00 97.50 91 LEU A CA 1
ATOM 734 C C . LEU A 1 91 ? -13.703 11.464 20.420 1.00 97.50 91 LEU A C 1
ATOM 736 O O . LEU A 1 91 ? -13.590 12.094 21.476 1.00 97.50 91 LEU A O 1
ATOM 740 N N . PRO A 1 92 ? -14.821 10.783 20.100 1.00 98.12 92 PRO A N 1
ATOM 741 C CA . PRO A 1 92 ? -15.914 10.599 21.053 1.00 98.12 92 PRO A CA 1
ATOM 742 C C . PRO A 1 92 ? -15.413 10.016 22.383 1.00 98.12 92 PRO A C 1
ATOM 744 O O . PRO A 1 92 ? -14.457 9.231 22.416 1.00 98.12 92 PRO A O 1
ATOM 747 N N . ARG A 1 93 ? -16.065 10.352 23.497 1.00 97.75 93 ARG A N 1
ATOM 748 C CA . ARG A 1 93 ? -15.707 9.825 24.819 1.00 97.75 93 ARG A CA 1
ATOM 749 C C . ARG A 1 93 ? -15.805 8.301 24.838 1.00 97.75 93 ARG A C 1
ATOM 751 O O . ARG A 1 93 ? -16.819 7.714 24.474 1.00 97.75 93 ARG A O 1
ATOM 758 N N . GLY A 1 94 ? -14.734 7.664 25.311 1.00 96.12 94 GLY A N 1
ATOM 759 C CA . GLY A 1 94 ? -14.621 6.204 25.373 1.00 96.12 94 GLY A CA 1
ATOM 760 C C . GLY A 1 94 ? -14.246 5.533 24.046 1.00 96.12 94 GLY A C 1
ATOM 761 O O . GLY A 1 94 ? -14.073 4.319 24.035 1.00 96.12 94 GLY A O 1
ATOM 762 N N . CYS A 1 95 ? -14.076 6.290 22.956 1.00 97.56 95 CYS A N 1
ATOM 763 C CA . CYS A 1 95 ? -13.647 5.745 21.672 1.00 97.56 95 CYS A CA 1
ATOM 764 C C . CYS A 1 95 ? -12.162 5.359 21.704 1.00 97.56 95 CYS A C 1
ATOM 766 O O . CYS A 1 95 ? -11.285 6.181 21.978 1.00 97.56 95 CYS A O 1
ATOM 768 N N . GLU A 1 96 ? -11.861 4.112 21.349 1.00 97.38 96 GLU A N 1
ATOM 769 C CA . GLU A 1 96 ? -10.495 3.644 21.151 1.00 97.38 96 GLU A CA 1
ATOM 770 C C . GLU A 1 96 ? -9.849 4.301 19.925 1.00 97.38 96 GLU A C 1
ATOM 772 O O . 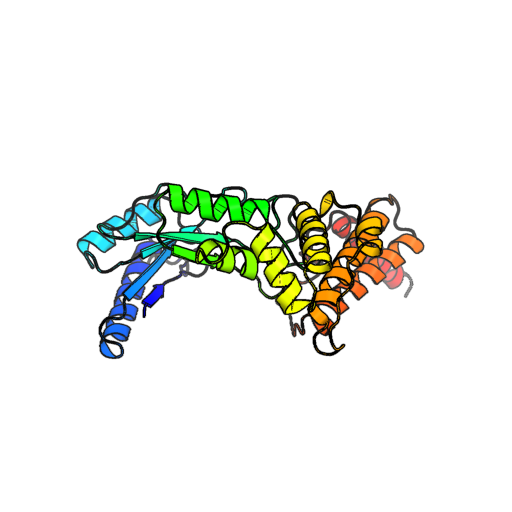GLU A 1 96 ? -10.451 4.406 18.849 1.00 97.38 96 GLU A O 1
ATOM 777 N N . LYS A 1 97 ? -8.576 4.674 20.062 1.00 97.19 97 LYS A N 1
ATOM 778 C CA . LYS A 1 97 ? -7.754 5.154 18.952 1.00 97.19 97 LYS A CA 1
ATOM 779 C C . LYS A 1 97 ? -7.193 3.966 18.171 1.00 97.19 97 LYS A C 1
ATOM 781 O O . LYS A 1 97 ? -6.540 3.093 18.737 1.00 97.19 97 LYS A O 1
ATOM 786 N N . ALA A 1 98 ? -7.403 3.948 16.864 1.00 97.25 98 ALA A N 1
ATOM 787 C CA . ALA A 1 98 ? -6.810 2.990 15.940 1.00 97.25 98 ALA A CA 1
ATOM 788 C C . ALA A 1 98 ? -6.276 3.713 14.699 1.00 97.25 98 ALA A C 1
ATOM 790 O O . ALA A 1 98 ? -6.507 4.908 14.513 1.00 97.25 98 ALA A O 1
ATOM 791 N N . ALA A 1 99 ? -5.548 2.999 13.843 1.00 97.25 99 ALA A N 1
ATOM 792 C CA . ALA A 1 99 ? -4.902 3.597 12.679 1.00 97.25 99 ALA A CA 1
ATOM 793 C C . ALA A 1 99 ? -5.329 2.956 11.361 1.00 97.25 99 ALA A C 1
ATOM 795 O O . ALA A 1 99 ? -5.337 1.735 11.211 1.00 97.25 99 ALA A O 1
ATOM 796 N N . PHE A 1 100 ? -5.616 3.799 10.380 1.00 95.81 100 PHE A N 1
ATOM 797 C CA . PHE A 1 100 ? -5.791 3.438 8.984 1.00 95.81 100 PHE A CA 1
ATOM 798 C C . PHE A 1 100 ? -4.439 3.587 8.269 1.00 95.81 100 PHE A C 1
ATOM 800 O O . PHE A 1 100 ? -3.983 4.693 7.966 1.00 95.81 100 PHE A O 1
ATOM 807 N N . VAL A 1 101 ? -3.747 2.464 8.079 1.00 96.25 101 VAL A N 1
ATOM 808 C CA . VAL A 1 101 ? -2.348 2.407 7.639 1.00 96.25 101 VAL A CA 1
ATOM 809 C C . VAL A 1 101 ? -2.282 2.204 6.130 1.00 96.25 101 VAL A C 1
ATOM 811 O O . VAL A 1 101 ? -2.653 1.146 5.623 1.00 96.25 101 VAL A O 1
ATOM 814 N N . HIS A 1 102 ? -1.742 3.183 5.404 1.00 94.25 102 HIS A N 1
ATOM 815 C CA . HIS A 1 102 ? -1.493 3.046 3.970 1.00 94.25 102 HIS A CA 1
ATOM 816 C C . HIS A 1 102 ? -0.299 2.124 3.705 1.00 94.25 102 HIS A C 1
ATOM 818 O O . HIS A 1 102 ? 0.856 2.449 4.010 1.00 94.25 102 HIS A O 1
ATOM 824 N N . ILE A 1 103 ? -0.575 0.970 3.093 1.00 95.56 103 ILE A N 1
ATOM 825 C CA . ILE A 1 103 ? 0.435 -0.050 2.792 1.00 95.56 103 ILE A CA 1
ATOM 826 C C . ILE A 1 103 ? 0.848 -0.099 1.315 1.00 95.56 103 ILE A C 1
ATOM 828 O O . ILE A 1 103 ? 1.838 -0.744 0.995 1.00 95.56 103 ILE A O 1
ATOM 832 N N . GLY A 1 104 ? 0.180 0.653 0.438 1.00 93.62 104 GLY A N 1
ATOM 833 C CA . GLY A 1 104 ? 0.510 0.747 -0.993 1.00 93.62 104 GLY A CA 1
ATOM 834 C C . GLY A 1 104 ? 1.694 1.643 -1.382 1.00 93.62 104 GLY A C 1
ATOM 835 O O . GLY A 1 104 ? 1.646 2.280 -2.426 1.00 93.62 104 GLY A O 1
ATOM 836 N N . TYR A 1 105 ? 2.732 1.764 -0.549 1.00 93.69 105 TYR A N 1
ATOM 837 C CA . TYR A 1 105 ? 3.991 2.421 -0.941 1.00 93.69 105 TYR A CA 1
ATOM 838 C C . TYR A 1 105 ? 5.184 1.900 -0.129 1.00 93.69 105 TYR A C 1
ATOM 840 O O . TYR A 1 105 ? 4.995 1.251 0.906 1.00 93.69 105 TYR A O 1
ATOM 848 N N . ALA A 1 106 ? 6.397 2.182 -0.618 1.00 95.06 106 ALA A N 1
ATOM 849 C CA . ALA A 1 106 ? 7.662 1.682 -0.079 1.00 95.06 106 ALA A CA 1
ATOM 850 C C . ALA A 1 106 ? 8.072 2.349 1.257 1.00 95.06 106 ALA A C 1
ATOM 852 O O . ALA A 1 106 ? 7.246 2.981 1.922 1.00 95.06 106 ALA A O 1
ATOM 853 N N . ASP A 1 107 ? 9.325 2.192 1.705 1.00 96.38 107 ASP A N 1
ATOM 854 C CA . ASP A 1 107 ? 9.792 2.863 2.932 1.00 96.38 107 ASP A CA 1
ATOM 855 C C . ASP A 1 107 ? 9.750 4.389 2.783 1.00 96.38 107 ASP A C 1
ATOM 857 O O . ASP A 1 107 ? 9.417 5.112 3.724 1.00 96.38 107 ASP A O 1
ATOM 861 N N . GLN A 1 108 ? 10.037 4.869 1.574 1.00 91.06 108 GLN A N 1
ATOM 862 C CA . GLN A 1 108 ? 9.978 6.276 1.207 1.00 91.06 108 GLN A CA 1
ATOM 863 C C . GLN A 1 108 ? 8.604 6.618 0.615 1.00 91.06 108 GLN A C 1
ATOM 865 O O . GLN A 1 108 ? 8.068 5.892 -0.222 1.00 91.06 108 GLN A O 1
ATOM 870 N N . SER A 1 109 ? 8.032 7.752 1.028 1.00 86.12 109 SER A N 1
ATOM 871 C CA . SER A 1 109 ? 6.765 8.260 0.478 1.00 86.12 109 SER A CA 1
ATOM 872 C C . SER A 1 109 ? 6.926 8.980 -0.864 1.00 86.12 109 SER A C 1
ATOM 874 O O . SER A 1 109 ? 5.916 9.339 -1.473 1.00 86.12 109 SER A O 1
ATOM 876 N N . GLN A 1 110 ? 8.168 9.218 -1.296 1.00 87.81 110 GLN A N 1
ATOM 877 C CA . GLN A 1 110 ? 8.552 9.781 -2.587 1.00 87.81 110 GLN A CA 1
ATOM 878 C C . GLN A 1 110 ? 9.923 9.229 -3.021 1.00 87.81 110 GLN A C 1
ATOM 880 O O . GLN A 1 110 ? 10.781 9.046 -2.156 1.00 87.81 110 GLN A O 1
ATOM 885 N N . PRO A 1 111 ? 10.168 9.051 -4.332 1.00 85.31 111 PRO A N 1
ATOM 886 C CA . PRO A 1 111 ? 9.169 9.069 -5.407 1.00 85.31 111 PRO A CA 1
ATOM 887 C C . PRO A 1 111 ? 8.177 7.900 -5.271 1.00 85.31 111 PRO A C 1
ATOM 889 O O . PRO A 1 111 ? 8.531 6.817 -4.804 1.00 85.31 111 PRO A O 1
ATOM 892 N N . ARG A 1 112 ? 6.909 8.132 -5.632 1.00 78.19 112 ARG A N 1
ATOM 893 C CA . ARG A 1 112 ? 5.850 7.118 -5.505 1.00 78.19 112 ARG A CA 1
ATOM 894 C C . ARG A 1 112 ? 5.764 6.230 -6.737 1.00 78.19 112 ARG A C 1
ATOM 896 O O . ARG A 1 112 ? 5.685 6.720 -7.859 1.00 78.19 112 ARG A O 1
ATOM 903 N N . ASP A 1 113 ? 5.645 4.934 -6.488 1.00 81.88 113 ASP A N 1
ATOM 904 C CA . ASP A 1 113 ? 5.125 3.959 -7.445 1.00 81.88 113 ASP A CA 1
ATOM 905 C C . ASP A 1 113 ? 3.641 3.718 -7.137 1.00 81.88 113 ASP A C 1
ATOM 907 O O . ASP A 1 113 ? 3.264 2.746 -6.483 1.00 81.88 113 ASP A O 1
ATOM 911 N N . VAL A 1 114 ? 2.804 4.696 -7.496 1.00 75.25 114 VAL A N 1
ATOM 912 C CA . VAL A 1 114 ? 1.360 4.626 -7.234 1.00 75.25 114 VAL A CA 1
ATOM 913 C C . VAL A 1 114 ? 0.771 3.479 -8.055 1.00 75.25 114 VAL A C 1
ATOM 915 O O . VAL A 1 114 ? 1.121 3.321 -9.222 1.00 75.25 114 VAL A O 1
ATOM 918 N N . TYR A 1 115 ? -0.116 2.686 -7.452 1.00 81.25 115 TYR A N 1
ATOM 919 C CA . TYR A 1 115 ? -0.826 1.591 -8.124 1.00 81.25 115 TYR A CA 1
ATOM 920 C C . TYR A 1 115 ? 0.073 0.491 -8.724 1.00 81.25 115 TYR A C 1
ATOM 922 O O . TYR A 1 115 ? -0.370 -0.261 -9.592 1.00 81.25 115 TYR A O 1
ATOM 930 N N . GLY A 1 116 ? 1.325 0.374 -8.265 1.00 85.75 116 GLY A N 1
ATOM 931 C CA . GLY A 1 116 ? 2.230 -0.704 -8.669 1.00 85.75 116 GLY A CA 1
ATOM 932 C C . GLY A 1 116 ? 2.588 -0.685 -10.158 1.00 85.75 116 GLY A C 1
ATOM 933 O O . GLY A 1 116 ? 2.707 -1.745 -10.776 1.00 85.75 116 GLY A O 1
ATOM 934 N N . HIS A 1 117 ? 2.771 0.499 -10.753 1.00 88.06 117 HIS A N 1
ATOM 935 C CA . HIS A 1 117 ? 3.242 0.632 -12.136 1.00 88.06 117 HIS A CA 1
ATOM 936 C C . HIS A 1 117 ? 4.607 -0.035 -12.362 1.00 88.06 117 HIS A C 1
ATOM 938 O O . HIS A 1 117 ? 4.869 -0.500 -13.474 1.00 88.06 117 HIS A O 1
ATOM 944 N N . PHE A 1 118 ? 5.449 -0.120 -11.327 1.00 91.50 118 PHE A N 1
ATOM 945 C CA . PHE A 1 118 ? 6.695 -0.888 -11.329 1.00 91.50 118 PHE A CA 1
ATOM 946 C C . PHE A 1 118 ? 6.611 -2.190 -10.518 1.00 91.50 118 PHE A C 1
ATOM 948 O O . PHE A 1 118 ? 7.624 -2.701 -10.026 1.00 91.50 118 PHE A O 1
ATOM 955 N N . GLY A 1 119 ? 5.416 -2.747 -10.351 1.00 93.62 119 GLY A N 1
ATOM 956 C CA . GLY A 1 119 ? 5.213 -4.024 -9.680 1.00 93.62 119 GLY A CA 1
ATOM 957 C C . GLY A 1 119 ? 5.046 -3.939 -8.161 1.00 93.62 119 GLY A C 1
ATOM 958 O O . GLY A 1 119 ? 4.566 -2.927 -7.652 1.00 93.62 119 GLY A O 1
ATOM 959 N N . PRO A 1 120 ? 5.373 -5.012 -7.414 1.00 95.44 120 PRO A N 1
ATOM 960 C CA . PRO A 1 120 ? 5.090 -5.087 -5.985 1.00 95.44 120 PRO A CA 1
ATOM 961 C C . PRO A 1 120 ? 5.838 -4.020 -5.182 1.00 95.44 120 PRO A C 1
ATOM 963 O O . PRO A 1 120 ? 6.981 -3.673 -5.493 1.00 95.44 120 PRO A O 1
ATOM 966 N N . VAL A 1 121 ? 5.212 -3.528 -4.117 1.00 95.12 121 VAL A N 1
ATOM 967 C CA . VAL A 1 121 ? 5.786 -2.550 -3.186 1.00 95.12 121 VAL A CA 1
ATOM 968 C C . VAL A 1 121 ? 6.117 -3.206 -1.849 1.00 95.12 121 VAL A C 1
ATOM 970 O O . VAL A 1 121 ? 5.429 -4.119 -1.390 1.00 95.12 121 VAL A O 1
ATOM 973 N N . ILE A 1 122 ? 7.190 -2.732 -1.213 1.00 97.06 122 ILE A N 1
ATOM 974 C CA . ILE A 1 122 ? 7.633 -3.232 0.087 1.00 97.06 122 ILE A CA 1
ATOM 975 C C . ILE A 1 122 ? 8.185 -2.099 0.956 1.00 97.06 122 ILE A C 1
ATOM 977 O O . ILE A 1 122 ? 8.894 -1.225 0.467 1.00 97.06 122 ILE A O 1
ATOM 981 N N . ALA A 1 123 ? 7.835 -2.102 2.239 1.00 97.50 123 ALA A N 1
ATOM 982 C CA . ALA A 1 123 ? 8.161 -1.061 3.206 1.00 97.50 123 ALA A CA 1
ATOM 983 C C . ALA A 1 123 ? 8.539 -1.658 4.577 1.00 97.50 123 ALA A C 1
ATOM 985 O O . ALA A 1 123 ? 7.835 -1.436 5.569 1.00 97.50 123 ALA A O 1
ATOM 986 N N . PRO A 1 124 ? 9.604 -2.478 4.651 1.00 98.38 124 PRO A N 1
ATOM 987 C CA . PRO A 1 124 ? 9.927 -3.221 5.864 1.00 98.38 124 PRO A CA 1
ATOM 988 C C . PRO A 1 124 ? 10.298 -2.301 7.029 1.00 98.38 124 PRO A C 1
ATOM 990 O O . PRO A 1 124 ? 9.840 -2.520 8.148 1.00 98.38 124 PRO A O 1
ATOM 993 N N . ASN A 1 125 ? 11.074 -1.245 6.775 1.00 98.25 125 ASN A N 1
ATOM 994 C CA . ASN A 1 125 ? 11.539 -0.346 7.826 1.00 98.25 125 ASN A CA 1
ATOM 995 C C . ASN A 1 125 ? 10.407 0.581 8.286 1.00 98.25 125 ASN A C 1
ATOM 997 O O . ASN A 1 125 ? 10.201 0.784 9.485 1.00 98.25 125 ASN A O 1
ATOM 1001 N N . ARG A 1 126 ? 9.628 1.117 7.339 1.00 97.94 126 ARG A N 1
ATOM 1002 C CA . ARG A 1 126 ? 8.505 2.010 7.630 1.00 97.94 126 ARG A CA 1
ATOM 1003 C C . ARG A 1 126 ? 7.394 1.293 8.379 1.00 97.94 126 ARG A C 1
ATOM 1005 O O . ARG A 1 126 ? 6.888 1.859 9.345 1.00 97.94 126 ARG A O 1
ATOM 1012 N N . LEU A 1 127 ? 6.983 0.095 7.957 1.00 98.50 127 LEU A N 1
ATOM 1013 C CA . LEU A 1 127 ? 5.871 -0.611 8.605 1.00 98.50 127 LEU A CA 1
ATOM 1014 C C . LEU A 1 127 ? 6.246 -1.107 10.003 1.00 98.50 127 LEU A C 1
ATOM 1016 O O . LEU A 1 127 ? 5.432 -0.974 10.914 1.00 98.50 127 LEU A O 1
ATOM 1020 N N . GLU A 1 128 ? 7.483 -1.568 10.210 1.00 98.62 128 GLU A N 1
ATOM 1021 C CA . GLU A 1 128 ? 7.990 -1.886 11.552 1.00 98.62 128 GLU A CA 1
ATOM 1022 C C . GLU A 1 128 ? 7.968 -0.657 12.464 1.00 98.62 128 GLU A C 1
ATOM 1024 O O . GLU A 1 128 ? 7.414 -0.704 13.566 1.00 98.62 128 GLU A O 1
ATOM 1029 N N . LYS A 1 129 ? 8.494 0.473 11.979 1.00 98.50 129 LYS A N 1
ATOM 1030 C CA . LYS A 1 129 ? 8.453 1.739 12.714 1.00 98.50 129 LYS A CA 1
ATOM 1031 C C . LYS A 1 129 ? 7.016 2.196 12.987 1.00 98.50 129 LYS A C 1
ATOM 1033 O O . LYS A 1 129 ? 6.725 2.643 14.087 1.00 98.50 129 LYS A O 1
ATOM 1038 N N . THR A 1 130 ? 6.115 2.047 12.018 1.00 98.38 130 THR A N 1
ATOM 1039 C CA . THR A 1 130 ? 4.700 2.432 12.142 1.00 98.38 130 THR A CA 1
ATOM 1040 C C . THR A 1 130 ? 4.006 1.647 13.245 1.00 98.38 130 THR A C 1
ATOM 1042 O O . THR A 1 130 ? 3.416 2.250 14.132 1.00 98.38 130 THR A O 1
ATOM 1045 N N . VAL A 1 131 ? 4.108 0.315 13.252 1.00 98.12 131 VAL A N 1
ATOM 1046 C CA . VAL A 1 131 ? 3.476 -0.504 14.300 1.00 98.12 131 VAL A CA 1
ATOM 1047 C C . VAL A 1 131 ? 4.024 -0.145 15.685 1.00 98.12 131 VAL A C 1
ATOM 1049 O O . VAL A 1 131 ? 3.245 0.036 16.621 1.00 98.12 131 VAL A O 1
ATOM 1052 N N . ARG A 1 132 ? 5.347 0.033 15.806 1.00 98.00 132 ARG A N 1
ATOM 1053 C CA . ARG A 1 132 ? 5.995 0.446 17.060 1.00 98.00 132 ARG A CA 1
ATOM 1054 C C . ARG A 1 132 ? 5.490 1.803 17.551 1.00 98.00 132 ARG A C 1
ATOM 1056 O O . ARG A 1 132 ? 5.120 1.936 18.715 1.00 98.00 132 ARG A O 1
ATOM 1063 N N . ASP A 1 133 ? 5.470 2.800 16.675 1.00 98.25 133 ASP A N 1
ATOM 1064 C CA . ASP A 1 133 ? 5.084 4.159 17.043 1.00 98.25 133 ASP A CA 1
ATOM 1065 C C . ASP A 1 133 ? 3.589 4.259 17.377 1.00 98.25 133 ASP A C 1
ATOM 1067 O O . ASP A 1 133 ? 3.210 4.966 18.310 1.00 98.25 133 ASP A O 1
ATOM 1071 N N . LEU A 1 134 ? 2.734 3.526 16.658 1.00 97.69 134 LEU A N 1
ATOM 1072 C CA . LEU A 1 134 ? 1.303 3.434 16.951 1.00 97.69 134 LEU A CA 1
ATOM 1073 C C . LEU A 1 134 ? 1.046 2.809 18.325 1.00 97.69 134 LEU A C 1
ATOM 1075 O O . LEU A 1 134 ? 0.259 3.356 19.099 1.00 97.69 134 LEU A O 1
ATOM 1079 N N . ALA A 1 135 ? 1.743 1.717 18.654 1.00 96.19 135 ALA A N 1
ATOM 1080 C CA . ALA A 1 135 ? 1.661 1.099 19.975 1.00 96.19 135 ALA A CA 1
ATOM 1081 C C . ALA A 1 135 ? 2.109 2.076 21.076 1.00 96.19 135 ALA A C 1
ATOM 1083 O O . ALA A 1 135 ? 1.415 2.243 22.078 1.00 96.19 135 ALA A O 1
ATOM 1084 N N . ALA A 1 136 ? 3.208 2.808 20.858 1.00 96.88 136 ALA A N 1
ATOM 1085 C CA . ALA A 1 136 ? 3.685 3.840 21.783 1.00 96.88 136 ALA A CA 1
ATOM 1086 C C . ALA A 1 136 ? 2.703 5.019 21.948 1.00 96.88 136 ALA A C 1
ATOM 1088 O O . ALA A 1 136 ? 2.728 5.711 22.965 1.00 96.88 136 ALA A O 1
ATOM 1089 N N . LYS A 1 137 ? 1.822 5.249 20.967 1.00 95.44 137 LYS A N 1
ATOM 1090 C CA . LYS A 1 137 ? 0.737 6.243 21.011 1.00 95.44 137 LYS A CA 1
ATOM 1091 C C . LYS A 1 137 ? -0.594 5.682 21.520 1.00 95.44 137 LYS A C 1
ATOM 1093 O O . LYS A 1 137 ? -1.607 6.371 21.420 1.00 95.44 137 LYS A O 1
ATOM 1098 N N . GLY A 1 138 ? -0.604 4.461 22.054 1.00 95.06 138 GLY A N 1
ATOM 1099 C CA . GLY A 1 138 ? -1.800 3.836 22.615 1.00 95.06 138 GLY A CA 1
ATOM 1100 C C . GLY A 1 138 ? -2.842 3.438 21.570 1.00 95.06 138 GLY A C 1
ATOM 1101 O O . GLY A 1 138 ? -4.012 3.291 21.912 1.00 95.06 138 GLY A O 1
ATOM 1102 N N . CYS A 1 139 ? -2.454 3.281 20.298 1.00 96.25 139 CYS A N 1
ATOM 1103 C CA . CYS A 1 139 ? -3.374 2.767 19.288 1.00 96.25 139 CYS A CA 1
ATOM 1104 C C . CYS A 1 139 ? -3.635 1.273 19.528 1.00 96.25 139 CYS A C 1
ATOM 1106 O O . CYS A 1 139 ? -2.694 0.483 19.593 1.00 96.25 139 CYS A O 1
ATOM 1108 N N . SER A 1 140 ? -4.907 0.881 19.616 1.00 93.56 140 SER A N 1
ATOM 1109 C CA . SER A 1 140 ? -5.335 -0.490 19.941 1.00 93.56 140 SER A CA 1
ATOM 1110 C C . SER A 1 140 ? -5.634 -1.359 18.713 1.00 93.56 140 SER A C 1
ATOM 1112 O O . SER A 1 140 ? -5.961 -2.539 18.845 1.00 93.56 140 SER A O 1
ATOM 1114 N N . GLY A 1 141 ? -5.551 -0.797 17.505 1.00 93.62 141 GLY A N 1
ATOM 1115 C CA . GLY A 1 141 ? -5.865 -1.519 16.278 1.00 93.62 141 GLY A CA 1
ATOM 1116 C C . GLY A 1 141 ? -5.329 -0.855 15.018 1.00 93.62 141 GLY A C 1
ATOM 1117 O O . GLY A 1 141 ? -5.033 0.342 14.990 1.00 93.62 141 GLY A O 1
ATOM 1118 N N . VAL A 1 142 ? -5.240 -1.652 13.953 1.00 95.31 142 VAL A N 1
ATOM 1119 C CA . VAL A 1 142 ? -4.862 -1.202 12.611 1.00 95.31 142 VAL A CA 1
ATOM 1120 C C . VAL A 1 142 ? -5.857 -1.709 11.573 1.00 95.31 142 VAL A C 1
ATOM 1122 O O . VAL A 1 142 ? -6.397 -2.807 11.700 1.00 95.31 142 VAL A O 1
ATOM 1125 N N . MET A 1 143 ? -6.088 -0.908 10.541 1.00 95.06 143 MET A N 1
ATOM 1126 C CA . MET A 1 143 ? -6.793 -1.281 9.320 1.00 95.06 143 MET A CA 1
ATOM 1127 C C . MET A 1 143 ? -5.885 -0.933 8.146 1.00 95.06 143 MET A C 1
ATOM 1129 O O . MET A 1 143 ? -5.362 0.176 8.071 1.00 95.06 143 MET A O 1
ATOM 1133 N N . ALA A 1 144 ? -5.653 -1.892 7.254 1.00 95.38 144 ALA A N 1
ATOM 1134 C CA . ALA A 1 144 ? -4.790 -1.683 6.102 1.00 95.38 144 ALA A CA 1
ATOM 1135 C C . ALA A 1 144 ? -5.567 -0.996 4.975 1.00 95.38 144 ALA A C 1
ATOM 1137 O O . ALA A 1 144 ? -6.576 -1.527 4.515 1.00 95.38 144 ALA A O 1
ATOM 1138 N N . TYR A 1 145 ? -5.051 0.124 4.475 1.00 92.88 145 TYR A N 1
ATOM 1139 C CA . TYR A 1 145 ? -5.411 0.622 3.153 1.00 92.88 145 TYR A CA 1
ATOM 1140 C C . TYR A 1 145 ? -4.493 -0.016 2.116 1.00 92.88 145 TYR A C 1
ATOM 1142 O O . TYR A 1 145 ? -3.287 0.266 2.089 1.00 92.88 145 TYR A O 1
ATOM 1150 N N . SER A 1 146 ? -5.071 -0.897 1.301 1.00 92.06 146 SER A N 1
ATOM 1151 C CA . SER A 1 146 ? -4.379 -1.641 0.253 1.00 92.06 146 SER A CA 1
ATOM 1152 C C . SER A 1 146 ? -5.005 -1.368 -1.108 1.00 92.06 146 SER A C 1
ATOM 1154 O O . SER A 1 146 ? -6.221 -1.443 -1.252 1.00 92.06 146 SER A O 1
ATOM 1156 N N . GLU A 1 147 ? -4.152 -1.139 -2.101 1.00 86.75 147 GLU A N 1
ATOM 1157 C CA . GLU A 1 147 ? -4.515 -0.949 -3.511 1.00 86.75 147 GLU A CA 1
ATOM 1158 C C . GLU A 1 147 ? -4.644 -2.283 -4.264 1.00 86.75 147 GLU A C 1
ATOM 1160 O O . GLU A 1 147 ? -5.037 -2.328 -5.428 1.00 86.75 147 GLU A O 1
ATOM 1165 N N . GLY A 1 148 ? -4.327 -3.398 -3.599 1.00 89.19 148 GLY A N 1
ATOM 1166 C CA . GLY A 1 148 ? -4.507 -4.737 -4.139 1.00 89.19 148 GLY A CA 1
ATOM 1167 C C . GLY A 1 148 ? -3.226 -5.555 -4.130 1.00 89.19 148 GLY A C 1
ATOM 1168 O O . GLY A 1 148 ? -2.470 -5.566 -3.157 1.00 89.19 148 GLY A O 1
ATOM 1169 N N . VAL A 1 149 ? -3.039 -6.349 -5.178 1.00 92.25 149 VAL A N 1
ATOM 1170 C CA . VAL A 1 149 ? -2.023 -7.410 -5.261 1.00 92.25 149 VAL A CA 1
ATOM 1171 C C . VAL A 1 149 ? -0.580 -6.905 -5.131 1.00 92.25 149 VAL A C 1
ATOM 1173 O O . VAL A 1 149 ? 0.242 -7.603 -4.542 1.00 92.25 149 VAL A O 1
ATOM 1176 N N . SER A 1 150 ? -0.287 -5.671 -5.557 1.00 93.62 150 SER A N 1
ATOM 1177 C CA . SER A 1 150 ? 1.038 -5.045 -5.422 1.00 93.62 150 SER A CA 1
ATOM 1178 C C . SER A 1 150 ? 1.524 -4.956 -3.973 1.00 93.62 150 SER A C 1
ATOM 1180 O O . SER A 1 150 ? 2.727 -4.894 -3.731 1.00 93.62 150 SER A O 1
ATOM 1182 N N . ASP A 1 151 ? 0.611 -4.983 -3.001 1.00 95.69 151 ASP A N 1
ATOM 1183 C CA . ASP A 1 151 ? 0.927 -4.799 -1.583 1.00 95.69 151 ASP A CA 1
ATOM 1184 C C . ASP A 1 151 ? 1.150 -6.131 -0.848 1.00 95.69 151 ASP A C 1
ATOM 1186 O O . ASP A 1 151 ? 1.134 -6.159 0.381 1.00 95.69 151 ASP A O 1
ATOM 1190 N N . ASP A 1 152 ? 1.296 -7.252 -1.564 1.00 96.75 152 ASP A N 1
ATOM 1191 C CA . ASP A 1 152 ? 1.345 -8.611 -0.997 1.00 96.75 152 ASP A CA 1
ATOM 1192 C C . ASP A 1 152 ? 2.347 -8.750 0.167 1.00 96.75 152 ASP A C 1
ATOM 1194 O O . ASP A 1 152 ? 1.975 -9.208 1.250 1.00 96.75 152 ASP A O 1
ATOM 1198 N N . VAL A 1 153 ? 3.588 -8.273 0.008 1.00 98.06 153 VAL A N 1
ATOM 1199 C CA . VAL A 1 153 ? 4.581 -8.325 1.099 1.00 98.06 153 VAL A CA 1
ATOM 1200 C C . VAL A 1 153 ? 4.243 -7.344 2.220 1.00 98.06 153 VAL A C 1
ATOM 1202 O O . VAL A 1 153 ? 4.398 -7.671 3.396 1.00 98.06 153 VAL A O 1
ATOM 1205 N N . ASN A 1 154 ? 3.719 -6.163 1.896 1.00 98.31 154 ASN A N 1
ATOM 1206 C CA . ASN A 1 154 ? 3.322 -5.189 2.910 1.00 98.31 154 ASN A CA 1
ATOM 1207 C C . ASN A 1 154 ? 2.126 -5.651 3.754 1.00 98.31 154 ASN A C 1
ATOM 1209 O O . ASN A 1 154 ? 2.060 -5.326 4.940 1.00 98.31 154 ASN A O 1
ATOM 1213 N N . LYS A 1 155 ? 1.222 -6.464 3.193 1.00 98.25 155 LYS A N 1
ATOM 1214 C CA . LYS A 1 155 ? 0.173 -7.157 3.956 1.00 98.25 155 LYS A CA 1
ATOM 1215 C C . LYS A 1 155 ? 0.782 -8.120 4.964 1.00 98.25 155 LYS A C 1
ATOM 1217 O O . LYS A 1 155 ? 0.378 -8.109 6.124 1.00 98.25 155 LYS A O 1
ATOM 1222 N N . ALA A 1 156 ? 1.765 -8.918 4.541 1.00 98.50 156 ALA A N 1
ATOM 1223 C CA . ALA A 1 156 ? 2.468 -9.830 5.437 1.00 98.50 156 ALA A CA 1
ATOM 1224 C C . ALA A 1 156 ? 3.191 -9.068 6.557 1.00 98.50 156 ALA A C 1
ATOM 1226 O O . ALA A 1 156 ? 3.038 -9.431 7.721 1.00 98.50 156 ALA A O 1
ATOM 1227 N N . LEU A 1 157 ? 3.900 -7.983 6.221 1.00 98.81 157 LEU A N 1
ATOM 1228 C CA . LEU A 1 157 ? 4.571 -7.096 7.179 1.00 98.81 157 LEU A CA 1
ATOM 1229 C C . LEU A 1 157 ? 3.592 -6.527 8.206 1.00 98.81 157 LEU A C 1
ATOM 1231 O O . LEU A 1 157 ? 3.767 -6.765 9.399 1.00 98.81 157 LEU A O 1
ATOM 1235 N N . LEU A 1 158 ? 2.544 -5.826 7.767 1.00 98.56 158 LEU A N 1
ATOM 1236 C CA . LEU A 1 158 ? 1.602 -5.189 8.686 1.00 98.56 158 LEU A CA 1
ATOM 1237 C C . LEU A 1 158 ? 0.858 -6.216 9.552 1.00 98.56 158 LEU A C 1
ATOM 1239 O O . LEU A 1 158 ? 0.724 -6.002 10.753 1.00 98.56 158 LEU A O 1
ATOM 1243 N N . ALA A 1 159 ? 0.408 -7.336 8.977 1.00 98.12 159 ALA A N 1
ATOM 1244 C CA . ALA A 1 159 ? -0.290 -8.375 9.734 1.00 98.12 159 ALA A CA 1
ATOM 1245 C C . ALA A 1 159 ? 0.641 -9.098 10.721 1.00 98.12 159 ALA A C 1
ATOM 1247 O O . ALA A 1 159 ? 0.269 -9.338 11.869 1.00 98.12 159 ALA A O 1
ATOM 1248 N N . GLY A 1 160 ? 1.858 -9.438 10.292 1.00 98.31 160 GLY A N 1
ATOM 1249 C CA . GLY A 1 160 ? 2.844 -10.136 11.113 1.00 98.31 160 GLY A CA 1
ATOM 1250 C C . GLY A 1 160 ? 3.315 -9.305 12.303 1.00 98.31 160 GLY A C 1
ATOM 1251 O O . GLY A 1 160 ? 3.322 -9.801 13.428 1.00 98.31 160 GLY A O 1
ATOM 1252 N N . LEU A 1 161 ? 3.634 -8.033 12.058 1.00 98.50 161 LEU A N 1
ATOM 1253 C CA . LEU A 1 161 ? 4.046 -7.081 13.089 1.00 98.50 161 LEU A CA 1
ATOM 1254 C C . LEU A 1 161 ? 2.868 -6.676 13.983 1.00 98.50 161 LEU A C 1
ATOM 1256 O O . LEU A 1 161 ? 2.965 -6.730 15.204 1.00 98.50 161 LEU A O 1
ATOM 1260 N N . GLY A 1 162 ? 1.735 -6.297 13.384 1.00 96.81 162 GLY A N 1
ATOM 1261 C CA . GLY A 1 162 ? 0.566 -5.791 14.109 1.00 96.81 162 GLY A CA 1
ATOM 1262 C C . GLY A 1 162 ? -0.122 -6.833 14.992 1.00 96.81 162 GLY A C 1
ATOM 1263 O O . GLY A 1 162 ? -0.743 -6.470 15.984 1.00 96.81 162 GLY A O 1
ATOM 1264 N N . SER A 1 163 ? 0.010 -8.125 14.672 1.00 96.19 163 SER A N 1
ATOM 1265 C CA . SER A 1 163 ? -0.477 -9.218 15.528 1.00 96.19 163 SER A CA 1
ATOM 1266 C C . SER A 1 163 ? 0.476 -9.585 16.670 1.00 96.19 163 SER A C 1
ATOM 1268 O O . SER A 1 163 ? 0.120 -10.413 17.505 1.00 96.19 163 SER A O 1
ATOM 1270 N N . GLY A 1 164 ? 1.694 -9.034 16.695 1.00 96.25 164 GLY A N 1
ATOM 1271 C CA . GLY A 1 164 ? 2.743 -9.430 17.638 1.00 96.25 164 GLY A CA 1
ATOM 1272 C C . GLY A 1 164 ? 3.328 -10.823 17.381 1.00 96.25 164 GLY A C 1
ATOM 1273 O O . GLY A 1 164 ? 4.128 -11.302 18.180 1.00 96.25 164 GLY A O 1
ATOM 1274 N N . ARG A 1 165 ? 2.957 -11.487 16.274 1.00 98.00 165 ARG A N 1
ATOM 1275 C CA . ARG A 1 165 ? 3.489 -12.810 15.908 1.00 98.00 165 ARG A CA 1
ATOM 1276 C C . ARG A 1 165 ? 4.988 -12.770 15.603 1.00 98.00 165 ARG A C 1
ATOM 1278 O O . ARG A 1 165 ? 5.666 -13.774 15.801 1.00 98.00 165 ARG A O 1
ATOM 1285 N N . TYR A 1 166 ? 5.468 -11.643 15.089 1.00 98.62 166 TYR A N 1
ATOM 1286 C CA . TYR A 1 166 ? 6.869 -11.414 14.757 1.00 98.62 166 TYR A CA 1
ATOM 1287 C C . TYR A 1 166 ? 7.332 -10.097 15.373 1.00 98.62 166 TYR A C 1
ATOM 1289 O O . TYR A 1 166 ? 6.603 -9.104 15.338 1.00 98.62 166 TYR A O 1
ATOM 1297 N N . ALA A 1 167 ? 8.546 -10.086 15.919 1.00 97.69 167 ALA A N 1
ATOM 1298 C CA . ALA A 1 167 ? 9.101 -8.925 16.609 1.00 97.69 167 ALA A CA 1
ATOM 1299 C C . ALA A 1 167 ? 9.719 -7.899 15.645 1.00 97.69 167 ALA A C 1
ATOM 1301 O O . ALA A 1 167 ? 9.896 -6.734 16.005 1.00 97.69 167 ALA A O 1
ATOM 1302 N N . SER A 1 168 ? 10.057 -8.323 14.425 1.00 98.75 168 SER A N 1
ATOM 1303 C CA . SER A 1 168 ? 10.748 -7.492 13.440 1.00 98.75 168 SER A CA 1
ATOM 1304 C C . SER A 1 168 ? 10.294 -7.766 12.010 1.00 98.75 168 SER A C 1
ATOM 1306 O O . SER A 1 168 ? 9.767 -8.831 11.681 1.00 98.75 168 SER A O 1
ATOM 1308 N N . SER A 1 169 ? 10.540 -6.793 11.132 1.00 98.75 169 SER A N 1
ATOM 1309 C CA . SER A 1 169 ? 10.348 -6.943 9.689 1.00 98.75 169 SER A CA 1
ATOM 1310 C C . SER A 1 169 ? 11.172 -8.100 9.122 1.00 98.75 169 SER A C 1
ATOM 1312 O O . SER A 1 169 ? 10.696 -8.798 8.235 1.00 98.75 169 SER A O 1
ATOM 1314 N N . ASP A 1 170 ? 12.375 -8.341 9.653 1.00 98.75 170 ASP A N 1
ATOM 1315 C CA . ASP A 1 170 ? 13.251 -9.427 9.206 1.00 98.75 170 ASP A CA 1
ATOM 1316 C C . ASP A 1 170 ? 12.604 -10.802 9.404 1.00 98.75 170 ASP A C 1
ATOM 1318 O O . ASP A 1 170 ? 12.508 -11.597 8.470 1.00 98.75 170 ASP A O 1
ATOM 1322 N N . GLU A 1 171 ? 12.066 -11.046 10.599 1.00 98.81 171 GLU A N 1
ATOM 1323 C CA . GLU A 1 171 ? 11.366 -12.291 10.915 1.00 98.81 171 GLU A CA 1
ATOM 1324 C C . GLU A 1 171 ? 10.147 -12.511 10.016 1.00 98.81 171 GLU A C 1
ATOM 1326 O O . GLU A 1 171 ? 9.919 -13.631 9.545 1.00 98.81 171 GLU A O 1
ATOM 1331 N N . VAL A 1 172 ? 9.389 -11.445 9.728 1.00 98.88 172 VAL A N 1
ATOM 1332 C CA . VAL A 1 172 ? 8.258 -11.523 8.799 1.00 98.88 172 VAL A CA 1
ATOM 1333 C C . VAL A 1 172 ? 8.727 -11.879 7.393 1.00 98.88 172 VAL A C 1
ATOM 1335 O O . VAL A 1 172 ? 8.127 -12.749 6.765 1.00 98.88 172 VAL A O 1
ATOM 1338 N N . LEU A 1 173 ? 9.786 -11.241 6.886 1.00 98.88 173 LEU A N 1
ATOM 1339 C CA . LEU A 1 173 ? 10.285 -11.497 5.534 1.00 98.88 173 LEU A CA 1
ATOM 1340 C C . LEU A 1 173 ? 10.848 -12.911 5.390 1.00 98.88 173 LEU A C 1
ATOM 1342 O O . LEU A 1 173 ? 10.555 -13.575 4.396 1.00 98.88 173 LEU A O 1
ATOM 1346 N N . ARG A 1 174 ? 11.559 -13.425 6.400 1.00 98.81 174 ARG A N 1
ATOM 1347 C CA . ARG A 1 174 ? 11.987 -14.832 6.420 1.00 98.81 174 ARG A CA 1
ATOM 1348 C C . ARG A 1 174 ? 10.788 -15.772 6.426 1.00 98.81 174 ARG A C 1
ATOM 1350 O O . ARG A 1 174 ? 10.744 -16.719 5.647 1.00 98.81 174 ARG A O 1
ATOM 1357 N N . ALA A 1 175 ? 9.786 -15.512 7.268 1.00 98.62 175 ALA A N 1
ATOM 1358 C CA . ALA A 1 175 ? 8.574 -16.327 7.312 1.00 98.62 175 ALA A CA 1
ATOM 1359 C C . ALA A 1 175 ? 7.794 -16.287 5.987 1.00 98.62 175 ALA A C 1
ATOM 1361 O O . ALA A 1 175 ? 7.313 -17.324 5.526 1.00 98.62 175 ALA A O 1
ATOM 1362 N N . TYR A 1 176 ? 7.708 -15.115 5.356 1.00 98.31 176 TYR A N 1
ATOM 1363 C CA . TYR A 1 176 ? 7.136 -14.929 4.027 1.00 98.31 176 TYR A CA 1
ATOM 1364 C C . TYR A 1 176 ? 7.903 -15.754 2.984 1.00 98.31 176 TYR A C 1
ATOM 1366 O O . TYR A 1 176 ? 7.283 -16.501 2.230 1.00 98.31 176 TYR A O 1
ATOM 1374 N N . ALA A 1 177 ? 9.238 -15.701 2.992 1.00 98.00 177 ALA A N 1
ATOM 1375 C CA . ALA A 1 177 ? 10.077 -16.445 2.057 1.00 98.00 177 ALA A CA 1
ATOM 1376 C C . ALA A 1 177 ? 9.943 -17.966 2.219 1.00 98.00 177 ALA A C 1
ATOM 1378 O O . ALA A 1 177 ? 9.716 -18.673 1.238 1.00 98.00 177 ALA A O 1
ATOM 1379 N N . ARG A 1 178 ? 9.979 -18.481 3.456 1.00 97.06 178 ARG A N 1
ATOM 1380 C CA . ARG A 1 178 ? 9.720 -19.908 3.726 1.00 97.06 178 ARG A CA 1
ATOM 1381 C C . ARG A 1 178 ? 8.334 -20.318 3.218 1.00 97.06 178 ARG A C 1
ATOM 1383 O O . ARG A 1 178 ? 8.177 -21.359 2.585 1.00 97.06 178 ARG A O 1
ATOM 1390 N N . ARG A 1 179 ? 7.317 -19.479 3.458 1.00 95.94 179 ARG A N 1
ATOM 1391 C CA . ARG A 1 179 ? 5.925 -19.772 3.088 1.00 95.94 179 ARG A CA 1
ATOM 1392 C C . ARG A 1 179 ? 5.672 -19.752 1.587 1.00 95.94 179 ARG A C 1
ATOM 1394 O O . ARG A 1 179 ? 4.894 -20.587 1.133 1.00 95.94 179 ARG A O 1
ATOM 1401 N N . TYR A 1 180 ? 6.241 -18.799 0.857 1.00 95.50 180 TYR A N 1
ATOM 1402 C CA . TYR A 1 180 ? 5.858 -18.526 -0.532 1.00 95.50 180 TYR A CA 1
ATOM 1403 C C . TYR A 1 180 ? 6.936 -18.863 -1.562 1.00 95.50 180 TYR A C 1
ATOM 1405 O O . TYR A 1 180 ? 6.607 -19.016 -2.730 1.00 95.50 180 TYR A O 1
ATOM 1413 N N . PHE A 1 181 ? 8.191 -19.032 -1.145 1.00 95.25 181 PHE A N 1
ATOM 1414 C CA . PHE A 1 181 ? 9.295 -19.453 -2.016 1.00 95.25 181 PHE A CA 1
ATOM 1415 C C . PHE A 1 181 ? 9.833 -20.845 -1.666 1.00 95.25 181 PHE A C 1
ATOM 1417 O O . PHE A 1 181 ? 10.790 -21.295 -2.287 1.00 95.25 181 PHE A O 1
ATOM 1424 N N . SER A 1 182 ? 9.231 -21.517 -0.673 1.00 94.56 182 SER A N 1
ATOM 1425 C CA . SER A 1 182 ? 9.735 -22.782 -0.100 1.00 94.56 182 SER A CA 1
ATOM 1426 C C . SER A 1 182 ? 11.199 -22.694 0.337 1.00 94.56 182 SER A C 1
ATOM 1428 O O . SER A 1 182 ? 11.935 -23.673 0.280 1.00 94.56 182 SER A O 1
ATOM 1430 N N . ALA A 1 183 ? 11.634 -21.502 0.741 1.00 95.56 183 ALA A N 1
ATOM 1431 C CA . ALA A 1 183 ? 13.013 -21.267 1.119 1.00 95.56 183 ALA A CA 1
ATOM 1432 C C . ALA A 1 183 ? 13.354 -22.022 2.414 1.00 95.56 183 ALA A C 1
ATOM 1434 O O . ALA A 1 183 ? 12.571 -22.007 3.368 1.00 95.56 183 ALA A O 1
ATOM 1435 N N . ASP A 1 184 ? 14.532 -22.641 2.463 1.00 96.31 184 ASP A N 1
ATOM 1436 C CA . ASP A 1 184 ? 15.134 -23.098 3.717 1.00 96.31 184 ASP A CA 1
ATOM 1437 C C . ASP A 1 184 ? 15.637 -21.904 4.552 1.00 96.31 184 ASP A C 1
ATOM 1439 O O . ASP A 1 184 ? 15.417 -20.744 4.202 1.00 96.31 184 ASP A O 1
ATOM 1443 N N . GLU A 1 185 ? 16.298 -22.154 5.684 1.00 96.88 185 GLU A N 1
ATOM 1444 C CA . GLU A 1 185 ? 16.746 -21.072 6.571 1.00 96.88 185 GLU A CA 1
ATOM 1445 C C . GLU A 1 185 ? 17.711 -20.095 5.886 1.00 96.88 185 GLU A C 1
ATOM 1447 O O . GLU A 1 185 ? 17.534 -18.877 5.974 1.00 96.88 185 GLU A O 1
ATOM 1452 N N . ALA A 1 186 ? 18.715 -20.626 5.185 1.00 97.62 186 ALA A N 1
ATOM 1453 C CA . ALA A 1 186 ? 19.734 -19.823 4.518 1.00 97.62 186 ALA A CA 1
ATOM 1454 C C . ALA A 1 186 ? 19.130 -19.020 3.357 1.00 97.62 186 ALA A C 1
ATOM 1456 O O . ALA A 1 186 ? 19.372 -17.819 3.221 1.00 97.62 186 ALA A O 1
ATOM 1457 N N . THR A 1 187 ? 18.280 -19.663 2.560 1.00 97.62 187 THR A N 1
ATOM 1458 C CA . THR A 1 187 ? 17.602 -19.043 1.420 1.00 97.62 187 THR A CA 1
ATOM 1459 C C . THR A 1 187 ? 16.570 -18.015 1.884 1.00 97.62 187 THR A C 1
ATOM 1461 O O . THR A 1 187 ? 16.408 -16.975 1.250 1.00 97.62 187 THR A O 1
ATOM 1464 N N . ALA A 1 188 ? 15.897 -18.243 3.016 1.00 98.38 188 ALA A N 1
ATOM 1465 C CA . ALA A 1 188 ? 14.942 -17.296 3.585 1.00 98.38 188 ALA A CA 1
ATOM 1466 C C . ALA A 1 188 ? 15.631 -16.023 4.091 1.00 98.38 188 ALA A C 1
ATOM 1468 O O . ALA A 1 188 ? 15.089 -14.933 3.907 1.00 98.38 188 ALA A O 1
ATOM 1469 N N . ALA A 1 189 ? 16.823 -16.145 4.684 1.00 98.50 189 ALA A N 1
ATOM 1470 C CA . ALA A 1 189 ? 17.645 -14.993 5.050 1.00 98.50 189 ALA A CA 1
ATOM 1471 C C . ALA A 1 189 ? 18.074 -14.199 3.803 1.00 98.50 189 ALA A C 1
ATOM 1473 O O . ALA A 1 189 ? 17.869 -12.988 3.752 1.00 98.50 189 ALA A O 1
ATOM 1474 N N . ALA A 1 190 ? 18.547 -14.883 2.754 1.00 98.50 190 ALA A N 1
ATOM 1475 C CA . ALA A 1 190 ? 18.898 -14.237 1.487 1.00 98.50 190 ALA A CA 1
ATOM 1476 C C . ALA A 1 190 ? 17.702 -13.508 0.846 1.00 98.50 190 ALA A C 1
ATOM 1478 O O . ALA A 1 190 ? 17.845 -12.391 0.345 1.00 98.50 190 ALA A O 1
ATOM 1479 N N . TRP A 1 191 ? 16.504 -14.101 0.897 1.00 98.38 191 TRP A N 1
ATOM 1480 C CA . TRP A 1 191 ? 15.268 -13.447 0.457 1.00 98.38 191 TRP A CA 1
ATOM 1481 C C . TRP A 1 191 ? 14.920 -12.221 1.291 1.00 98.38 191 TRP A C 1
ATOM 1483 O O . TRP A 1 191 ? 14.555 -11.198 0.715 1.00 98.38 191 TRP A O 1
ATOM 1493 N N . ALA A 1 192 ? 15.029 -12.293 2.618 1.00 98.69 192 ALA A N 1
ATOM 1494 C CA . ALA A 1 192 ? 14.761 -11.152 3.487 1.00 98.69 192 ALA A CA 1
ATOM 1495 C C . ALA A 1 192 ? 15.697 -9.973 3.171 1.00 98.69 192 ALA A C 1
ATOM 1497 O O . ALA A 1 192 ? 15.221 -8.849 2.985 1.00 98.69 192 ALA A O 1
ATOM 1498 N N . ASP A 1 193 ? 16.994 -10.240 3.001 1.00 98.44 193 ASP A N 1
ATOM 1499 C CA . ASP A 1 193 ? 17.992 -9.233 2.626 1.00 98.44 193 ASP A CA 1
ATOM 1500 C C . ASP A 1 193 ? 17.728 -8.646 1.234 1.00 98.44 193 ASP A C 1
ATOM 1502 O O . ASP A 1 193 ? 17.802 -7.428 1.035 1.00 98.44 193 ASP A O 1
ATOM 1506 N N . TRP A 1 194 ? 17.397 -9.489 0.252 1.00 98.50 194 TRP A N 1
ATOM 1507 C CA . TRP A 1 194 ? 17.098 -9.043 -1.110 1.00 98.50 194 TRP A CA 1
ATOM 1508 C C . TRP A 1 194 ? 15.823 -8.190 -1.163 1.00 98.50 194 TRP A C 1
ATOM 1510 O O . TRP A 1 194 ? 15.825 -7.108 -1.752 1.00 98.50 194 TRP A O 1
ATOM 1520 N N . LEU A 1 195 ? 14.750 -8.627 -0.496 1.00 98.38 195 LEU A N 1
ATOM 1521 C CA . LEU A 1 195 ? 13.477 -7.907 -0.420 1.00 98.38 195 LEU A CA 1
ATOM 1522 C C . LEU A 1 195 ? 13.627 -6.567 0.300 1.00 98.38 195 LEU A C 1
ATOM 1524 O O . LEU A 1 195 ? 13.073 -5.565 -0.151 1.00 98.38 195 LEU A O 1
ATOM 1528 N N . ARG A 1 196 ? 14.410 -6.512 1.385 1.00 97.81 196 ARG A N 1
ATOM 1529 C CA . ARG A 1 196 ? 14.618 -5.278 2.154 1.00 97.81 196 ARG A CA 1
ATOM 1530 C C . ARG A 1 196 ? 15.191 -4.146 1.306 1.00 97.81 196 ARG A C 1
ATOM 1532 O O . ARG A 1 196 ? 14.808 -2.992 1.484 1.00 97.81 196 ARG A O 1
ATOM 1539 N N . GLN A 1 197 ? 16.059 -4.469 0.352 1.00 96.88 197 GLN A N 1
ATOM 1540 C CA . GLN A 1 197 ? 16.679 -3.484 -0.538 1.00 96.88 197 GLN A CA 1
ATOM 1541 C C . GLN A 1 197 ? 15.667 -2.803 -1.477 1.00 96.88 197 GLN A C 1
ATOM 1543 O O . GLN A 1 197 ? 15.926 -1.700 -1.957 1.00 96.88 197 GLN A O 1
ATOM 1548 N N . TRP A 1 198 ? 14.490 -3.399 -1.691 1.00 96.69 198 TRP A N 1
ATOM 1549 C CA . TRP A 1 198 ? 13.390 -2.782 -2.437 1.00 96.69 198 TRP A CA 1
ATOM 1550 C C . TRP A 1 198 ? 12.556 -1.786 -1.620 1.00 96.69 198 TRP A C 1
ATOM 1552 O O . TRP A 1 198 ? 11.647 -1.175 -2.180 1.00 96.69 198 TRP A O 1
ATOM 1562 N N . GLY A 1 199 ? 12.884 -1.564 -0.340 1.00 95.69 199 GLY A N 1
ATOM 1563 C CA . GLY A 1 199 ? 12.316 -0.476 0.467 1.00 95.69 199 GLY A CA 1
ATOM 1564 C C . GLY A 1 199 ? 12.594 0.920 -0.109 1.00 95.69 199 GLY A C 1
ATOM 1565 O O . GLY A 1 199 ? 11.777 1.827 0.046 1.00 95.69 199 GLY A O 1
ATOM 1566 N N . SER A 1 200 ? 13.693 1.061 -0.858 1.00 95.00 200 SER A N 1
ATOM 1567 C CA . SER A 1 200 ? 14.072 2.266 -1.610 1.00 95.00 200 SER A CA 1
ATOM 1568 C C . SER A 1 200 ? 14.219 1.934 -3.102 1.00 95.00 200 SER A C 1
ATOM 1570 O O . SER A 1 200 ? 15.334 1.900 -3.629 1.00 95.00 200 SER A O 1
ATOM 1572 N N . PRO A 1 201 ? 13.117 1.651 -3.819 1.00 94.06 201 PRO A N 1
ATOM 1573 C CA . PRO A 1 201 ? 13.181 0.968 -5.110 1.00 94.06 201 PRO A CA 1
ATOM 1574 C C . PRO A 1 201 ? 13.886 1.788 -6.203 1.00 94.06 201 PRO A C 1
ATOM 1576 O O . PRO A 1 201 ? 14.578 1.222 -7.038 1.00 94.06 201 PRO A O 1
ATOM 1579 N N . PHE A 1 202 ? 13.800 3.119 -6.159 1.00 92.19 202 PHE A N 1
ATOM 1580 C CA . PHE A 1 202 ? 14.467 4.011 -7.119 1.00 92.19 202 PHE A CA 1
ATOM 1581 C C . PHE A 1 202 ? 15.961 4.239 -6.831 1.00 92.19 202 PHE A C 1
ATOM 1583 O O . PHE A 1 202 ? 16.653 4.849 -7.638 1.00 92.19 202 PHE A O 1
ATOM 1590 N N . GLN A 1 203 ? 16.462 3.758 -5.691 1.00 93.38 203 GLN A N 1
ATOM 1591 C CA . GLN A 1 203 ? 17.889 3.759 -5.344 1.00 93.38 203 GLN A CA 1
ATOM 1592 C C . GLN A 1 203 ? 18.530 2.383 -5.586 1.00 93.38 203 GLN A C 1
ATOM 1594 O O . GLN A 1 203 ? 19.736 2.214 -5.416 1.00 93.38 203 GLN A O 1
ATOM 1599 N N . ARG A 1 204 ? 17.722 1.381 -5.951 1.00 93.50 204 ARG A N 1
ATOM 1600 C CA . ARG A 1 204 ? 18.165 0.007 -6.152 1.00 93.50 204 ARG A CA 1
ATOM 1601 C C . ARG A 1 204 ? 18.769 -0.155 -7.545 1.00 93.50 204 ARG A C 1
ATOM 1603 O O . ARG A 1 204 ? 18.129 0.163 -8.543 1.00 93.50 204 ARG A O 1
ATOM 1610 N N . ASP A 1 205 ? 19.962 -0.741 -7.615 1.00 95.00 205 ASP A N 1
ATOM 1611 C CA . ASP A 1 205 ? 20.499 -1.267 -8.871 1.00 95.00 205 ASP A CA 1
ATOM 1612 C C . ASP A 1 205 ? 19.635 -2.452 -9.334 1.00 95.00 205 ASP A C 1
ATOM 1614 O O . ASP A 1 205 ? 19.715 -3.560 -8.795 1.00 95.00 205 ASP A O 1
ATOM 1618 N N . ALA A 1 206 ? 18.775 -2.193 -10.317 1.00 93.38 206 ALA A N 1
ATOM 1619 C CA . ALA A 1 206 ? 17.836 -3.165 -10.861 1.00 93.38 206 ALA A CA 1
ATOM 1620 C C . ALA A 1 206 ? 18.525 -4.297 -11.635 1.00 93.38 206 ALA A C 1
ATOM 1622 O O . ALA A 1 206 ? 18.020 -5.420 -11.675 1.00 93.38 206 ALA A O 1
ATOM 1623 N N . GLU A 1 207 ? 19.687 -4.019 -12.223 1.00 94.38 207 GLU A N 1
ATOM 1624 C CA . GLU A 1 207 ? 20.464 -4.995 -12.975 1.00 94.38 207 GLU A CA 1
ATOM 1625 C C . GLU A 1 207 ? 21.126 -5.992 -12.010 1.00 94.38 207 GLU A C 1
ATOM 1627 O O . GLU A 1 207 ? 21.040 -7.210 -12.192 1.00 94.38 207 GLU A O 1
ATOM 1632 N N . LEU A 1 208 ? 21.733 -5.486 -10.931 1.00 95.38 208 LEU A N 1
ATOM 1633 C CA . LEU A 1 208 ? 22.226 -6.328 -9.844 1.00 95.38 208 LEU A CA 1
ATOM 1634 C C . LEU A 1 208 ? 21.083 -7.099 -9.182 1.00 95.38 208 LEU A C 1
ATOM 1636 O O . LEU A 1 208 ? 21.229 -8.295 -8.927 1.00 95.38 208 LEU A O 1
ATOM 1640 N N . ALA A 1 209 ? 19.946 -6.448 -8.924 1.00 95.88 209 ALA A N 1
ATOM 1641 C CA . ALA A 1 209 ? 18.786 -7.092 -8.318 1.00 95.88 209 ALA A CA 1
ATOM 1642 C C . ALA A 1 209 ? 18.303 -8.293 -9.142 1.00 95.88 209 ALA A C 1
ATOM 1644 O O . ALA A 1 209 ? 18.084 -9.350 -8.557 1.00 95.88 209 ALA A O 1
ATOM 1645 N N . ALA A 1 210 ? 18.224 -8.165 -10.473 1.00 94.50 210 ALA A N 1
ATOM 1646 C CA . ALA A 1 210 ? 17.825 -9.245 -11.377 1.00 94.50 210 ALA A CA 1
ATOM 1647 C C . ALA A 1 210 ? 18.795 -10.440 -11.358 1.00 94.50 210 ALA A C 1
ATOM 1649 O O . ALA A 1 210 ? 18.363 -11.587 -11.442 1.00 94.50 210 ALA A O 1
ATOM 1650 N N . ARG A 1 211 ? 20.103 -10.183 -11.219 1.00 95.62 211 ARG A N 1
ATOM 1651 C CA . ARG A 1 211 ? 21.137 -11.232 -11.146 1.00 95.62 211 ARG A CA 1
ATOM 1652 C C . ARG A 1 211 ? 21.241 -11.913 -9.783 1.00 95.62 211 ARG A C 1
ATOM 1654 O O . ARG A 1 211 ? 21.838 -12.979 -9.691 1.00 95.62 211 ARG A O 1
ATOM 1661 N N . THR A 1 212 ? 20.719 -11.286 -8.734 1.00 96.62 212 THR A N 1
ATOM 1662 C CA . THR A 1 212 ? 20.904 -11.723 -7.341 1.00 96.62 212 THR A CA 1
ATOM 1663 C C . THR A 1 212 ? 19.606 -12.177 -6.686 1.00 96.62 212 THR A C 1
ATOM 1665 O O . THR A 1 212 ? 19.561 -12.307 -5.465 1.00 96.62 212 THR A O 1
ATOM 1668 N N . ILE A 1 213 ? 18.549 -12.412 -7.474 1.00 95.94 213 ILE A N 1
ATOM 1669 C CA . ILE A 1 213 ? 17.298 -12.987 -6.971 1.00 95.94 213 ILE A CA 1
ATOM 1670 C C . ILE A 1 213 ? 17.620 -14.357 -6.360 1.00 95.94 213 ILE A C 1
ATOM 1672 O O . ILE A 1 213 ? 18.154 -15.215 -7.072 1.00 95.94 213 ILE A O 1
ATOM 1676 N N . PRO A 1 214 ? 17.330 -14.582 -5.067 1.00 96.44 214 PRO A N 1
ATOM 1677 C CA . PRO A 1 214 ? 17.575 -15.878 -4.456 1.00 96.44 214 PRO A CA 1
ATOM 1678 C C . PRO A 1 214 ? 16.719 -16.970 -5.115 1.00 96.44 214 PRO A C 1
ATOM 1680 O O . PRO A 1 214 ? 15.648 -16.680 -5.657 1.00 96.44 214 PRO A O 1
ATOM 1683 N N . PRO A 1 215 ? 17.161 -18.236 -5.081 1.00 93.44 215 PRO A N 1
ATOM 1684 C CA . PRO A 1 215 ? 16.376 -19.325 -5.640 1.00 93.44 215 PRO A CA 1
ATOM 1685 C C . PRO A 1 215 ? 15.039 -19.477 -4.898 1.00 93.44 215 PRO A C 1
ATOM 1687 O O . PRO A 1 215 ? 14.914 -19.170 -3.709 1.00 93.44 215 PRO A O 1
ATOM 1690 N N . ALA A 1 216 ? 14.033 -19.968 -5.614 1.00 91.75 216 ALA A N 1
ATOM 1691 C CA . ALA A 1 216 ? 12.753 -20.377 -5.055 1.00 91.75 216 ALA A CA 1
ATOM 1692 C C . ALA A 1 216 ? 12.409 -21.760 -5.605 1.00 91.75 216 ALA A C 1
ATOM 1694 O O . ALA A 1 216 ? 12.575 -22.004 -6.800 1.00 91.75 216 ALA A O 1
ATOM 1695 N N . ASP A 1 217 ? 11.929 -22.645 -4.736 1.00 87.50 217 ASP A N 1
ATOM 1696 C CA . ASP A 1 217 ? 11.537 -24.006 -5.101 1.00 87.50 217 ASP A CA 1
ATOM 1697 C C . ASP A 1 217 ? 10.009 -24.116 -5.074 1.00 87.50 217 ASP A C 1
ATOM 1699 O O . ASP A 1 217 ? 9.379 -24.488 -4.075 1.00 87.50 217 ASP A O 1
ATOM 1703 N N . ARG A 1 218 ? 9.391 -23.648 -6.161 1.00 81.56 218 ARG A N 1
ATOM 1704 C CA . ARG A 1 218 ? 7.937 -23.603 -6.330 1.00 81.56 218 ARG A CA 1
ATOM 1705 C C . ARG A 1 218 ? 7.530 -24.228 -7.659 1.00 81.56 218 ARG A C 1
ATOM 1707 O O . ARG A 1 218 ? 8.154 -23.929 -8.678 1.00 81.56 218 ARG A O 1
ATOM 1714 N N . PRO A 1 219 ? 6.447 -25.022 -7.671 1.00 77.75 219 PRO A N 1
ATOM 1715 C CA . PRO A 1 219 ? 5.753 -25.366 -8.902 1.00 77.75 219 PRO A CA 1
ATOM 1716 C C . PRO A 1 219 ? 5.396 -24.110 -9.710 1.00 77.75 219 PRO A C 1
ATOM 1718 O O . PRO A 1 219 ? 5.082 -23.062 -9.139 1.00 77.75 219 PRO A O 1
ATOM 1721 N N . ALA A 1 220 ? 5.457 -24.208 -11.040 1.00 72.44 220 ALA A N 1
ATOM 1722 C CA . ALA A 1 220 ? 5.270 -23.066 -11.937 1.00 72.44 220 ALA A CA 1
ATOM 1723 C C . ALA A 1 220 ? 3.892 -22.387 -11.787 1.00 72.44 220 ALA A C 1
ATOM 1725 O O . ALA A 1 220 ? 3.780 -21.181 -11.982 1.00 72.44 220 ALA A O 1
ATOM 1726 N N . ASP A 1 221 ? 2.862 -23.136 -11.394 1.00 74.56 221 ASP A N 1
ATOM 1727 C CA . ASP A 1 221 ? 1.494 -22.662 -11.156 1.00 74.56 221 ASP A CA 1
ATOM 1728 C C . ASP A 1 221 ? 1.318 -21.855 -9.852 1.00 74.56 221 ASP A C 1
ATOM 1730 O O . ASP A 1 221 ? 0.322 -21.149 -9.708 1.00 74.56 221 ASP A O 1
ATOM 1734 N N . ASP A 1 222 ? 2.297 -21.873 -8.938 1.00 82.50 222 ASP A N 1
ATOM 1735 C CA . ASP A 1 222 ? 2.335 -21.047 -7.711 1.00 82.50 222 ASP A CA 1
ATOM 1736 C C . ASP A 1 222 ? 3.541 -20.079 -7.694 1.00 82.50 222 ASP A C 1
ATOM 1738 O O . ASP A 1 222 ? 3.869 -19.456 -6.682 1.00 82.50 222 ASP A O 1
ATOM 1742 N N . ALA A 1 223 ? 4.223 -19.914 -8.832 1.00 88.94 223 ALA A N 1
ATOM 1743 C CA . ALA A 1 223 ? 5.439 -19.107 -8.941 1.00 88.94 223 ALA A CA 1
ATOM 1744 C C . ALA A 1 223 ? 5.183 -17.609 -9.204 1.00 88.94 223 ALA A C 1
ATOM 1746 O O . ALA A 1 223 ? 6.138 -16.840 -9.334 1.00 88.94 223 ALA A O 1
ATOM 1747 N N . TRP A 1 224 ? 3.926 -17.149 -9.238 1.00 94.44 224 TRP A N 1
ATOM 1748 C CA . TRP A 1 224 ? 3.584 -15.759 -9.589 1.00 94.44 224 TRP 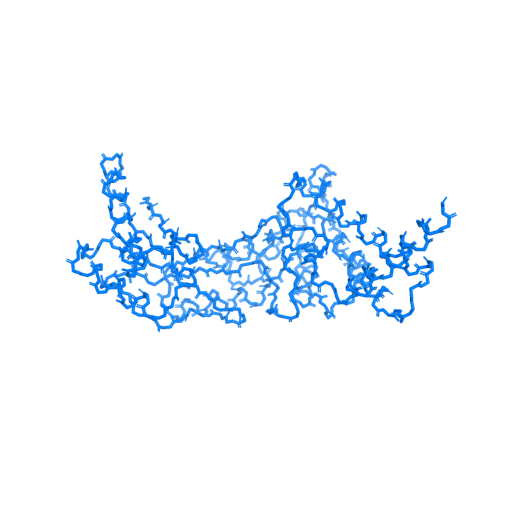A CA 1
ATOM 1749 C C . TRP A 1 224 ? 4.276 -14.721 -8.691 1.00 94.44 224 TRP A C 1
ATOM 1751 O O . TRP A 1 224 ? 4.634 -13.635 -9.148 1.00 94.44 224 TRP A O 1
ATOM 1761 N N . ARG A 1 225 ? 4.524 -15.055 -7.413 1.00 95.38 225 ARG A N 1
ATOM 1762 C CA . ARG A 1 225 ? 5.257 -14.180 -6.483 1.00 95.38 225 ARG A CA 1
ATOM 1763 C C . ARG A 1 225 ? 6.715 -14.008 -6.881 1.00 95.38 225 ARG A C 1
ATOM 1765 O O . ARG A 1 225 ? 7.247 -12.916 -6.722 1.00 95.38 225 ARG A O 1
ATOM 1772 N N . LEU A 1 226 ? 7.359 -15.062 -7.377 1.00 95.31 226 LEU A N 1
ATOM 1773 C CA . LEU A 1 226 ? 8.706 -14.962 -7.931 1.00 95.31 226 LEU A CA 1
ATOM 1774 C C . LEU A 1 226 ? 8.669 -14.125 -9.212 1.00 95.31 226 LEU A C 1
ATOM 1776 O O . LEU A 1 226 ? 9.468 -13.199 -9.367 1.00 95.31 226 LEU A O 1
ATOM 1780 N N . GLU A 1 227 ? 7.705 -14.403 -10.091 1.00 95.38 227 GLU A N 1
ATOM 1781 C CA . GLU A 1 227 ? 7.593 -13.707 -11.369 1.00 95.38 227 GLU A CA 1
ATOM 1782 C C . GLU A 1 227 ? 7.363 -12.200 -11.189 1.00 95.38 227 GLU A C 1
ATOM 1784 O O . GLU A 1 227 ? 8.047 -11.405 -11.831 1.00 95.38 227 GLU A O 1
ATOM 1789 N N . GLN A 1 228 ? 6.499 -11.758 -10.267 1.00 96.06 228 GLN A N 1
ATOM 1790 C CA . GLN A 1 228 ? 6.300 -10.318 -10.041 1.00 96.06 228 GLN A CA 1
ATOM 1791 C C . GLN A 1 228 ? 7.589 -9.591 -9.609 1.00 96.06 228 GLN A C 1
ATOM 1793 O O . GLN A 1 228 ? 7.792 -8.432 -9.974 1.00 96.06 228 GLN A O 1
ATOM 1798 N N . TRP A 1 229 ? 8.484 -10.253 -8.865 1.00 96.69 229 TRP A N 1
ATOM 1799 C CA . TRP A 1 229 ? 9.766 -9.681 -8.434 1.00 96.69 229 TRP A CA 1
ATOM 1800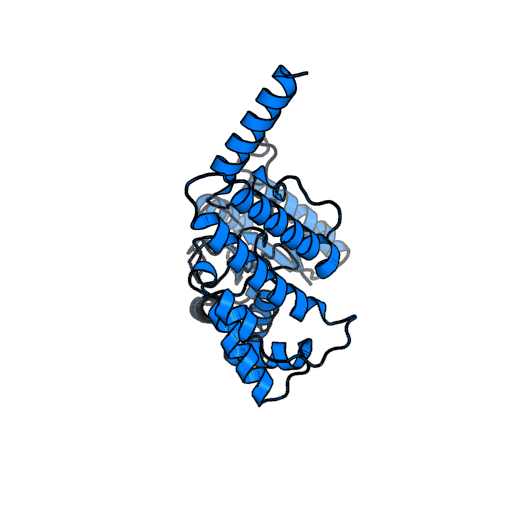 C C . TRP A 1 229 ? 10.794 -9.654 -9.572 1.00 96.69 229 TRP A C 1
ATOM 1802 O O . TRP A 1 229 ? 11.557 -8.690 -9.702 1.00 96.69 229 TRP A O 1
ATOM 1812 N N . GLN A 1 230 ? 10.770 -10.661 -10.448 1.00 95.88 230 GLN A N 1
ATOM 1813 C CA . GLN A 1 230 ? 11.532 -10.652 -11.698 1.00 95.88 230 GLN A CA 1
ATOM 1814 C C . GLN A 1 230 ? 11.067 -9.508 -12.612 1.00 95.88 230 GLN A C 1
ATOM 1816 O O . GLN A 1 230 ? 11.890 -8.716 -13.075 1.00 95.88 230 GLN A O 1
ATOM 1821 N N . ARG A 1 231 ? 9.749 -9.349 -12.795 1.00 96.31 231 ARG A N 1
ATOM 1822 C CA . ARG A 1 231 ? 9.151 -8.269 -13.599 1.00 96.31 231 ARG A CA 1
ATOM 1823 C C . ARG A 1 231 ? 9.425 -6.890 -13.012 1.00 96.31 231 ARG A C 1
ATOM 1825 O O . ARG A 1 231 ? 9.741 -5.977 -13.765 1.00 96.31 231 ARG A O 1
ATOM 1832 N N . LYS A 1 232 ? 9.395 -6.729 -11.684 1.00 96.69 232 LYS A N 1
ATOM 1833 C CA . LYS A 1 232 ? 9.826 -5.482 -11.029 1.00 96.69 232 LYS A CA 1
ATOM 1834 C C . LYS A 1 232 ? 11.249 -5.109 -11.431 1.00 96.69 232 LYS A C 1
ATOM 1836 O O . LYS A 1 232 ? 11.496 -3.977 -11.840 1.00 96.69 232 LYS A O 1
ATOM 1841 N N . SER A 1 233 ? 12.171 -6.065 -11.338 1.00 96.69 233 SER A N 1
ATOM 1842 C CA . SER A 1 233 ? 13.575 -5.842 -11.696 1.00 96.69 233 SER A CA 1
ATOM 1843 C C . SER A 1 233 ? 13.713 -5.456 -13.176 1.00 96.69 233 SER A C 1
ATOM 1845 O O . SER A 1 233 ? 14.421 -4.507 -13.507 1.00 96.69 233 SER A O 1
ATOM 1847 N N . GLU A 1 234 ? 12.970 -6.122 -14.064 1.00 97.12 234 GLU A N 1
ATOM 1848 C CA . GLU A 1 234 ? 12.906 -5.793 -15.492 1.00 97.12 234 GLU A CA 1
ATOM 1849 C C . GLU A 1 234 ? 12.357 -4.382 -15.760 1.00 97.12 234 GLU A C 1
ATOM 1851 O O . GLU A 1 234 ? 12.972 -3.624 -16.514 1.00 97.12 234 GLU A O 1
ATOM 1856 N N . LEU A 1 235 ? 11.245 -4.002 -15.126 1.00 96.88 235 LEU A N 1
ATOM 1857 C CA . LEU A 1 235 ? 10.615 -2.689 -15.289 1.00 96.88 235 LEU A CA 1
ATOM 1858 C C . LEU A 1 235 ? 11.535 -1.556 -14.825 1.00 96.88 235 LEU A C 1
ATOM 1860 O O . LEU A 1 235 ? 11.685 -0.563 -15.538 1.00 96.88 235 LEU A O 1
ATOM 1864 N N . PHE A 1 236 ? 12.202 -1.710 -13.677 1.00 96.25 236 PHE A N 1
ATOM 1865 C CA . PHE A 1 236 ? 13.172 -0.718 -13.204 1.00 96.25 236 PHE A CA 1
ATOM 1866 C C . PHE A 1 236 ? 14.399 -0.620 -14.119 1.00 96.25 236 PHE A C 1
ATOM 1868 O O . PHE A 1 236 ? 14.857 0.487 -14.406 1.00 96.25 236 PHE A O 1
ATOM 1875 N N . ARG A 1 237 ? 14.897 -1.749 -14.644 1.00 96.12 237 ARG A N 1
ATOM 1876 C CA . ARG A 1 237 ? 15.995 -1.762 -15.623 1.00 96.12 237 ARG A CA 1
ATOM 1877 C C . ARG A 1 237 ? 15.606 -1.024 -16.908 1.00 96.12 237 ARG A C 1
ATOM 1879 O O . ARG A 1 237 ? 16.365 -0.183 -17.384 1.00 96.12 237 ARG A O 1
ATOM 1886 N N . LEU A 1 238 ? 14.429 -1.315 -17.466 1.00 96.81 238 LEU A N 1
ATOM 1887 C CA . LEU A 1 238 ? 13.915 -0.641 -18.664 1.00 96.81 238 LEU A CA 1
ATOM 1888 C C . LEU A 1 238 ? 13.715 0.854 -18.413 1.00 96.81 238 LEU A C 1
ATOM 1890 O O . LEU A 1 238 ? 14.145 1.671 -19.221 1.00 96.81 238 LEU A O 1
ATOM 1894 N N . HIS A 1 239 ? 13.138 1.226 -17.271 1.00 95.19 239 HIS A N 1
ATOM 1895 C CA . HIS A 1 239 ? 12.973 2.624 -16.892 1.00 95.19 239 HIS A CA 1
ATOM 1896 C C . HIS A 1 239 ? 14.303 3.377 -16.819 1.00 95.19 239 HIS A C 1
ATOM 1898 O O . HIS A 1 239 ? 14.390 4.460 -17.394 1.00 95.19 239 HIS A O 1
ATOM 1904 N N . ALA A 1 240 ? 15.335 2.805 -16.192 1.00 94.31 240 ALA A N 1
ATOM 1905 C CA . ALA A 1 240 ? 16.660 3.422 -16.132 1.00 94.31 240 ALA A CA 1
ATOM 1906 C C . ALA A 1 240 ? 17.255 3.637 -17.537 1.00 94.31 240 ALA A C 1
ATOM 1908 O O . ALA A 1 240 ? 17.773 4.711 -17.832 1.00 94.31 240 ALA A O 1
ATOM 1909 N N . GLN A 1 241 ? 17.114 2.653 -18.433 1.00 95.38 241 GLN A N 1
ATOM 1910 C CA . GLN A 1 241 ? 17.588 2.758 -19.819 1.00 95.38 241 GLN A CA 1
ATOM 1911 C C . GLN A 1 241 ? 16.821 3.821 -20.623 1.00 95.38 241 GLN A C 1
ATOM 1913 O O . GLN A 1 241 ? 17.427 4.570 -21.385 1.00 95.38 241 GLN A O 1
ATOM 1918 N N . ILE A 1 242 ? 15.501 3.928 -20.438 1.00 96.31 242 ILE A N 1
ATOM 1919 C CA . ILE A 1 242 ? 14.674 4.954 -21.097 1.00 96.31 242 ILE A CA 1
ATOM 1920 C C . ILE A 1 242 ? 15.002 6.353 -20.558 1.00 96.31 242 ILE A C 1
ATOM 1922 O O . ILE A 1 242 ? 15.030 7.317 -21.329 1.00 96.31 242 ILE A O 1
ATOM 1926 N N . ALA A 1 243 ? 15.223 6.474 -19.247 1.00 93.56 243 ALA A N 1
ATOM 1927 C CA . ALA A 1 243 ? 15.502 7.739 -18.573 1.00 93.56 243 ALA A CA 1
ATOM 1928 C C . ALA A 1 243 ? 16.897 8.301 -18.895 1.00 93.56 243 ALA A C 1
ATOM 1930 O O . ALA A 1 243 ? 17.078 9.509 -18.811 1.00 93.56 243 ALA A O 1
ATOM 1931 N N . ALA A 1 244 ? 17.853 7.454 -19.288 1.00 93.19 244 ALA A N 1
ATOM 1932 C CA . ALA A 1 244 ? 19.213 7.869 -19.640 1.00 93.19 244 ALA A CA 1
ATOM 1933 C C . ALA A 1 244 ? 19.340 8.536 -21.025 1.00 93.19 244 ALA A C 1
ATOM 1935 O O . ALA A 1 244 ? 20.384 9.105 -21.326 1.00 93.19 244 ALA A O 1
ATOM 1936 N N . GLY A 1 245 ? 18.325 8.425 -21.888 1.00 90.31 245 GLY A N 1
ATOM 1937 C CA . GLY A 1 245 ? 18.337 9.050 -23.212 1.00 90.31 245 GLY A CA 1
ATOM 1938 C C . GLY A 1 245 ? 17.730 10.453 -23.207 1.00 90.31 245 GLY A C 1
ATOM 1939 O O . GLY A 1 245 ? 16.728 10.689 -22.533 1.00 90.31 245 GLY A O 1
ATOM 1940 N N . ASP A 1 246 ? 18.259 11.343 -24.042 1.00 88.19 246 ASP A N 1
ATOM 1941 C CA . ASP A 1 246 ? 17.687 12.679 -24.251 1.00 88.19 246 ASP A CA 1
ATOM 1942 C C . ASP A 1 246 ? 16.715 12.687 -25.442 1.00 88.19 246 ASP A C 1
ATOM 1944 O O . ASP A 1 246 ? 15.556 13.081 -25.298 1.00 88.19 246 ASP A O 1
ATOM 1948 N N . ASP A 1 247 ? 17.121 12.102 -26.574 1.00 93.56 247 ASP A N 1
ATOM 1949 C CA . ASP A 1 247 ? 16.329 12.053 -27.809 1.00 93.56 247 ASP A CA 1
ATOM 1950 C C . ASP A 1 247 ? 15.443 10.802 -27.932 1.00 93.56 247 ASP A C 1
ATOM 1952 O O . ASP A 1 247 ? 15.738 9.733 -27.387 1.00 93.56 247 ASP A O 1
ATOM 1956 N N . TRP A 1 248 ? 14.347 10.907 -28.690 1.00 96.00 248 TRP A N 1
ATOM 1957 C CA . TRP A 1 248 ? 13.452 9.785 -29.010 1.00 96.00 248 TRP A CA 1
ATOM 1958 C C . TRP A 1 248 ? 13.907 9.022 -30.257 1.00 96.00 248 TRP A C 1
ATOM 1960 O O . TRP A 1 248 ? 13.274 9.064 -31.310 1.00 96.00 248 TRP A O 1
ATOM 1970 N N . THR A 1 249 ? 15.021 8.304 -30.128 1.00 95.69 249 THR A N 1
ATOM 1971 C CA . THR A 1 249 ? 15.534 7.424 -31.189 1.00 95.69 249 THR A CA 1
ATOM 1972 C C . THR A 1 249 ? 14.673 6.161 -31.351 1.00 95.69 249 THR A C 1
ATOM 1974 O O . THR A 1 249 ? 14.000 5.755 -30.396 1.00 95.69 249 THR A O 1
ATOM 1977 N N . PRO A 1 250 ? 14.734 5.462 -32.505 1.00 95.69 250 PRO A N 1
ATOM 1978 C CA . PRO A 1 250 ? 14.054 4.174 -32.679 1.00 95.69 250 PRO A CA 1
ATOM 1979 C C . PRO A 1 250 ? 14.406 3.154 -31.586 1.00 95.69 250 PRO A C 1
ATOM 1981 O O . PRO A 1 250 ? 13.534 2.446 -31.088 1.00 95.69 250 PRO A O 1
ATOM 1984 N N . ALA A 1 251 ? 15.669 3.130 -31.143 1.00 96.38 251 ALA A N 1
ATOM 1985 C CA . ALA A 1 251 ? 16.117 2.251 -30.065 1.00 96.38 251 ALA A CA 1
ATOM 1986 C C . ALA A 1 251 ? 15.451 2.587 -28.720 1.00 96.38 251 ALA A C 1
ATOM 1988 O O . ALA A 1 251 ? 15.033 1.686 -27.995 1.00 96.38 251 ALA A O 1
ATOM 1989 N N . ARG A 1 252 ? 15.306 3.878 -28.389 1.00 96.62 252 ARG A N 1
ATOM 1990 C CA . ARG A 1 252 ? 14.640 4.308 -27.153 1.00 96.62 252 ARG A CA 1
ATOM 1991 C C . ARG A 1 252 ? 13.135 4.045 -27.190 1.00 96.62 252 ARG A C 1
ATOM 1993 O O . ARG A 1 252 ? 12.575 3.631 -26.180 1.00 96.62 252 ARG A O 1
ATOM 2000 N N . LEU A 1 253 ? 12.488 4.241 -28.339 1.00 96.56 253 LEU A N 1
ATOM 2001 C CA . LEU A 1 253 ? 11.069 3.912 -28.520 1.00 96.56 253 LEU A CA 1
ATOM 2002 C C . LEU A 1 253 ? 10.817 2.409 -28.322 1.00 96.56 253 LEU A C 1
ATOM 2004 O O . LEU A 1 253 ? 9.920 2.048 -27.565 1.00 96.56 253 LEU A O 1
ATOM 2008 N N . ALA A 1 254 ? 11.687 1.548 -28.860 1.00 97.19 254 ALA A N 1
ATOM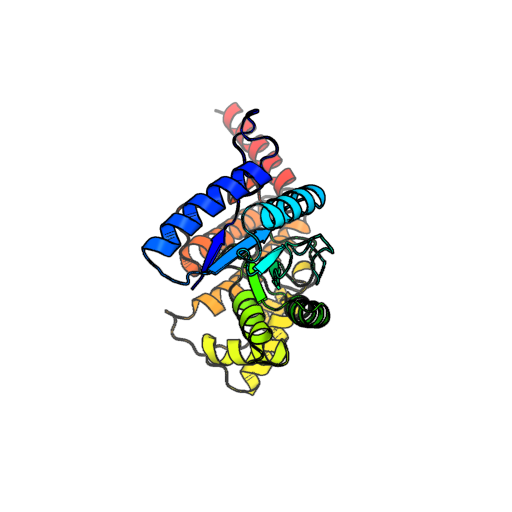 2009 C CA . ALA A 1 254 ? 11.606 0.104 -28.637 1.00 97.19 254 ALA A CA 1
ATOM 2010 C C . ALA A 1 254 ? 11.749 -0.289 -27.150 1.00 97.19 254 ALA A C 1
ATOM 2012 O O . ALA A 1 254 ? 11.149 -1.266 -26.704 1.00 97.19 254 ALA A O 1
ATOM 2013 N N . LEU A 1 255 ? 12.515 0.464 -26.347 1.00 97.88 255 LEU A N 1
ATOM 2014 C CA . LEU A 1 255 ? 12.569 0.249 -24.894 1.00 97.88 255 LEU A CA 1
ATOM 2015 C C . LEU A 1 255 ? 11.241 0.591 -24.208 1.00 97.88 255 LEU A C 1
ATOM 2017 O O . LEU A 1 255 ? 10.848 -0.115 -23.281 1.00 97.88 255 LEU A O 1
ATOM 2021 N N . VAL A 1 256 ? 10.549 1.645 -24.654 1.00 96.75 256 VAL A N 1
ATOM 2022 C CA . VAL A 1 256 ? 9.228 2.015 -24.125 1.00 96.75 256 VAL A CA 1
ATOM 2023 C C . VAL A 1 256 ? 8.191 0.942 -24.452 1.00 96.75 256 VAL A C 1
ATOM 2025 O O . VAL A 1 256 ? 7.417 0.567 -23.573 1.00 96.75 256 VAL A O 1
ATOM 2028 N N . ASP A 1 257 ? 8.213 0.391 -25.666 1.00 96.88 257 ASP A N 1
ATOM 2029 C CA . ASP A 1 257 ? 7.321 -0.712 -26.043 1.00 96.88 257 ASP A CA 1
ATOM 2030 C C . ASP A 1 257 ? 7.554 -1.940 -25.158 1.00 96.88 257 ASP A C 1
ATOM 2032 O O . ASP A 1 257 ? 6.606 -2.500 -24.609 1.00 96.88 257 ASP A O 1
ATOM 2036 N N . ARG A 1 258 ? 8.822 -2.292 -24.915 1.00 97.75 258 ARG A N 1
ATOM 2037 C CA . ARG A 1 258 ? 9.190 -3.369 -23.982 1.00 97.75 258 ARG A CA 1
ATOM 2038 C C . ARG A 1 258 ? 8.754 -3.092 -22.546 1.00 97.75 258 ARG A C 1
ATOM 2040 O O . ARG A 1 258 ? 8.380 -4.023 -21.843 1.00 97.75 258 ARG A O 1
ATOM 2047 N N . PHE A 1 259 ? 8.822 -1.840 -22.089 1.00 96.88 259 PHE A N 1
ATOM 2048 C CA . PHE A 1 259 ? 8.359 -1.469 -20.750 1.00 96.88 259 PHE A CA 1
ATOM 2049 C C . PHE A 1 259 ? 6.856 -1.708 -20.614 1.00 96.88 259 PHE A C 1
ATOM 2051 O O . PHE A 1 259 ? 6.415 -2.320 -19.642 1.00 96.88 259 PHE A O 1
ATOM 2058 N N . TRP A 1 260 ? 6.073 -1.254 -21.594 1.00 95.00 260 TRP A N 1
ATOM 2059 C CA . TRP A 1 260 ? 4.628 -1.445 -21.563 1.00 95.00 260 TRP A CA 1
ATOM 2060 C C . TRP A 1 260 ? 4.222 -2.905 -21.723 1.00 95.00 260 TRP A C 1
ATOM 2062 O O . TRP A 1 260 ? 3.291 -3.324 -21.047 1.00 95.00 260 TRP A O 1
ATOM 2072 N N . ASP A 1 261 ? 4.930 -3.680 -22.544 1.00 95.81 261 ASP A N 1
ATOM 2073 C CA . ASP A 1 261 ? 4.724 -5.127 -22.650 1.00 95.81 261 ASP A CA 1
ATOM 2074 C C . ASP A 1 261 ? 4.989 -5.828 -21.307 1.00 95.81 261 ASP A C 1
ATOM 2076 O O . ASP A 1 261 ? 4.129 -6.538 -20.788 1.00 95.81 261 ASP A O 1
ATOM 2080 N N . ALA A 1 262 ? 6.126 -5.544 -20.663 1.00 96.00 262 ALA A N 1
ATOM 2081 C CA . ALA A 1 262 ? 6.448 -6.108 -19.353 1.00 96.00 262 ALA A CA 1
ATOM 2082 C C . ALA A 1 262 ? 5.418 -5.725 -18.273 1.00 96.00 262 ALA A C 1
ATOM 2084 O O . ALA A 1 262 ? 5.072 -6.555 -17.428 1.00 96.00 262 ALA A O 1
ATOM 2085 N N . GLN A 1 263 ? 4.909 -4.488 -18.300 1.00 94.00 263 GLN A N 1
ATOM 2086 C CA . GLN A 1 263 ? 3.869 -4.042 -17.371 1.00 94.00 263 GLN A CA 1
ATOM 2087 C C . GLN A 1 263 ? 2.530 -4.737 -17.648 1.00 94.00 263 GLN A C 1
ATOM 2089 O O . GLN A 1 263 ? 1.873 -5.171 -16.704 1.00 94.00 263 GLN A O 1
ATOM 2094 N N . GLU A 1 264 ? 2.136 -4.873 -18.915 1.00 92.88 264 GLU A N 1
ATOM 2095 C CA . GLU A 1 264 ? 0.895 -5.548 -19.304 1.00 92.88 264 GLU A CA 1
ATOM 2096 C C . GLU A 1 264 ? 0.913 -7.012 -18.859 1.00 92.88 264 GLU A C 1
ATOM 2098 O O . GLU A 1 264 ? -0.050 -7.495 -18.265 1.00 92.88 264 GLU A O 1
ATOM 2103 N N . ARG A 1 265 ? 2.040 -7.701 -19.065 1.00 94.19 265 ARG A N 1
ATOM 2104 C CA . ARG A 1 265 ? 2.235 -9.081 -18.609 1.00 94.19 265 ARG A CA 1
ATOM 2105 C C . ARG A 1 265 ? 2.166 -9.194 -17.092 1.00 94.19 265 ARG A C 1
ATOM 2107 O O . ARG A 1 265 ? 1.473 -10.063 -16.571 1.00 94.19 265 ARG A O 1
ATOM 2114 N N . LEU A 1 266 ? 2.809 -8.281 -16.363 1.00 94.62 266 LEU A N 1
ATOM 2115 C CA . LEU A 1 266 ? 2.697 -8.236 -14.906 1.00 94.62 266 LEU A CA 1
ATOM 2116 C C . LEU A 1 266 ? 1.240 -8.062 -14.451 1.00 94.62 266 LEU A C 1
ATOM 2118 O O . LEU A 1 266 ? 0.773 -8.787 -13.577 1.00 94.62 266 LEU A O 1
ATOM 2122 N N . GLN A 1 267 ? 0.501 -7.137 -15.059 1.00 91.88 267 GLN A N 1
ATOM 2123 C CA . GLN A 1 267 ? -0.876 -6.861 -14.659 1.00 91.88 267 GLN A CA 1
ATOM 2124 C C . GLN A 1 267 ? -1.843 -7.983 -15.051 1.00 91.88 267 GLN A C 1
ATOM 2126 O O . GLN A 1 267 ? -2.661 -8.388 -14.228 1.00 91.88 267 GLN A O 1
ATOM 2131 N N . ARG A 1 268 ? -1.766 -8.503 -16.279 1.00 91.62 268 ARG A N 1
ATOM 2132 C CA . ARG A 1 268 ? -2.740 -9.475 -16.796 1.00 91.62 268 ARG A CA 1
ATOM 2133 C C . ARG A 1 268 ? -2.358 -10.925 -16.567 1.00 91.62 268 ARG A C 1
ATOM 2135 O O . ARG A 1 268 ? -3.229 -11.712 -16.219 1.00 91.62 268 ARG A O 1
ATOM 2142 N N . GLU A 1 269 ? -1.099 -11.287 -16.789 1.00 93.31 269 GLU A N 1
ATOM 2143 C CA . GLU A 1 269 ? -0.654 -12.685 -16.724 1.00 93.31 269 GLU A CA 1
ATOM 2144 C C . GLU A 1 269 ? -0.288 -13.068 -15.291 1.00 93.31 269 GLU A C 1
ATOM 2146 O O . GLU A 1 269 ? -0.748 -14.088 -14.790 1.00 93.31 269 GLU A O 1
ATOM 2151 N N . VAL A 1 270 ? 0.489 -12.224 -14.605 1.00 94.38 270 VAL A N 1
ATOM 2152 C CA . VAL A 1 270 ? 0.991 -12.536 -13.255 1.00 94.38 270 VAL A CA 1
ATOM 2153 C C . VAL A 1 270 ? -0.054 -12.232 -12.187 1.00 94.38 270 VAL A C 1
ATOM 2155 O O . VAL A 1 270 ? -0.294 -13.036 -11.290 1.00 94.38 270 VAL A O 1
ATOM 2158 N N . TRP A 1 271 ? -0.680 -11.059 -12.262 1.00 93.44 271 TRP A N 1
ATOM 2159 C CA . TRP A 1 271 ? -1.668 -10.623 -11.276 1.00 93.44 271 TRP A CA 1
ATOM 2160 C C . TRP A 1 271 ? -3.114 -10.963 -11.642 1.00 93.44 271 TRP A C 1
ATOM 2162 O O . TRP A 1 271 ? -4.000 -10.809 -10.799 1.00 93.44 271 TRP A O 1
ATOM 2172 N N . GLY A 1 272 ? -3.373 -11.415 -12.872 1.00 92.12 272 GLY A N 1
ATOM 2173 C CA . GLY A 1 272 ? -4.718 -11.788 -13.311 1.00 92.12 272 GLY A CA 1
ATOM 2174 C C . GLY A 1 272 ? -5.707 -10.619 -13.336 1.00 92.12 272 GLY A C 1
ATOM 2175 O O . GLY A 1 272 ? -6.912 -10.832 -13.189 1.00 92.12 272 GLY A O 1
ATOM 2176 N N . LEU A 1 273 ? -5.233 -9.375 -13.465 1.00 87.56 273 LEU A N 1
ATOM 2177 C CA . LEU A 1 273 ? -6.108 -8.209 -13.460 1.00 87.56 273 LEU A CA 1
ATOM 2178 C C . LEU A 1 273 ? -6.907 -8.133 -14.767 1.00 87.56 273 LEU A C 1
ATOM 2180 O O . LEU A 1 273 ? -6.362 -8.189 -15.871 1.00 87.56 273 LEU A O 1
ATOM 2184 N N . GLY A 1 274 ? -8.226 -7.995 -14.622 1.00 84.00 274 GLY A N 1
ATOM 2185 C CA . GLY A 1 274 ? -9.165 -7.835 -15.729 1.00 84.00 274 GLY A CA 1
ATOM 2186 C C . GLY A 1 274 ? -9.168 -6.416 -16.306 1.00 84.00 274 GLY A C 1
ATOM 2187 O O . GLY A 1 274 ? -8.133 -5.780 -16.493 1.00 84.00 274 GLY A O 1
ATOM 2188 N N . GLN A 1 275 ? -10.354 -5.892 -16.622 1.00 76.00 275 GLN A N 1
ATOM 2189 C CA . GLN A 1 275 ? -10.471 -4.488 -17.016 1.00 76.00 275 GLN A CA 1
ATOM 2190 C C . GLN A 1 275 ? -10.125 -3.579 -15.835 1.00 76.00 275 GLN A C 1
ATOM 2192 O O . GLN A 1 275 ? -10.723 -3.668 -14.763 1.00 76.00 275 GLN A O 1
ATOM 2197 N N . LEU A 1 276 ? -9.159 -2.693 -16.051 1.00 75.56 276 LEU A N 1
ATOM 2198 C CA . LEU A 1 276 ? -8.706 -1.735 -15.056 1.00 75.56 276 LEU A CA 1
ATOM 2199 C C . LEU A 1 276 ? -9.475 -0.417 -15.178 1.00 75.56 276 LEU A C 1
ATOM 2201 O O . LEU A 1 276 ? -9.884 -0.007 -16.267 1.00 75.56 276 LEU A O 1
ATOM 2205 N N . ARG A 1 277 ? -9.657 0.279 -14.049 1.00 72.94 277 ARG A N 1
ATOM 2206 C CA . ARG A 1 277 ? -10.210 1.644 -14.039 1.00 72.94 277 ARG A CA 1
ATOM 2207 C C . ARG A 1 277 ? -9.308 2.578 -14.853 1.00 72.94 277 ARG A C 1
ATOM 2209 O O . ARG A 1 277 ? -8.107 2.358 -14.971 1.00 72.94 277 ARG A O 1
ATOM 2216 N N . HIS A 1 278 ? -9.872 3.680 -15.347 1.00 80.56 278 HIS A N 1
ATOM 2217 C CA . HIS A 1 278 ? -9.134 4.650 -16.163 1.00 80.56 278 HIS A CA 1
ATOM 2218 C C . HIS A 1 278 ? -7.847 5.171 -15.500 1.00 80.56 278 HIS A C 1
ATOM 2220 O O . HIS A 1 278 ? -6.925 5.512 -16.228 1.00 80.56 278 HIS A O 1
ATOM 2226 N N . ILE A 1 279 ? -7.767 5.199 -14.163 1.00 74.38 279 ILE A N 1
ATOM 2227 C CA . ILE A 1 279 ? -6.582 5.615 -13.390 1.00 74.38 279 ILE A CA 1
ATOM 2228 C C . ILE A 1 279 ? -5.331 4.765 -13.664 1.00 74.38 279 ILE A C 1
ATOM 2230 O O . ILE A 1 279 ? -4.227 5.233 -13.429 1.00 74.38 279 ILE A O 1
ATOM 2234 N N . PHE A 1 280 ? -5.486 3.552 -14.205 1.00 77.06 280 PHE A N 1
ATOM 2235 C CA . PHE A 1 280 ? -4.373 2.688 -14.612 1.00 77.06 280 PHE A CA 1
ATOM 2236 C C . PHE A 1 280 ? -3.930 2.924 -16.063 1.00 77.06 280 PHE A C 1
ATOM 2238 O O . PHE A 1 280 ? -2.960 2.325 -16.524 1.00 77.06 280 PHE A O 1
ATOM 2245 N N . ALA A 1 281 ? -4.629 3.782 -16.816 1.00 83.25 281 ALA A N 1
ATOM 2246 C CA . ALA A 1 281 ? -4.224 4.115 -18.174 1.00 83.25 281 ALA A CA 1
ATOM 2247 C C . ALA A 1 281 ? -2.856 4.807 -18.166 1.00 83.25 281 ALA A C 1
ATOM 2249 O O . ALA A 1 281 ? -2.578 5.634 -17.298 1.00 83.25 281 ALA A O 1
ATOM 2250 N N . ARG A 1 282 ? -2.041 4.546 -19.198 1.00 86.12 282 ARG A N 1
ATOM 2251 C CA . ARG A 1 282 ? -0.668 5.072 -19.318 1.00 86.12 282 ARG A CA 1
ATOM 2252 C C . ARG A 1 282 ? -0.577 6.583 -19.071 1.00 86.12 282 ARG A C 1
ATOM 2254 O O . ARG A 1 282 ? 0.382 7.035 -18.474 1.00 86.12 282 ARG A O 1
ATOM 2261 N N . LYS A 1 283 ? -1.600 7.363 -19.438 1.00 84.94 283 LYS A N 1
ATOM 2262 C CA . LYS A 1 283 ? -1.640 8.821 -19.213 1.00 84.94 283 LYS A CA 1
ATOM 2263 C C . LYS A 1 283 ? -1.637 9.280 -17.757 1.00 84.94 283 LYS A C 1
ATOM 2265 O O . LYS A 1 283 ? -1.328 10.439 -17.512 1.00 84.94 283 LYS A O 1
ATOM 2270 N N . PHE A 1 284 ? -1.986 8.402 -16.825 1.00 83.31 284 PHE A N 1
ATOM 2271 C CA . PHE A 1 284 ? -1.935 8.665 -15.388 1.00 83.31 284 PHE A CA 1
ATOM 2272 C C . PHE A 1 284 ? -0.692 8.062 -14.730 1.00 83.31 284 PHE A C 1
ATOM 2274 O O . PHE A 1 284 ? -0.541 8.138 -13.514 1.00 83.31 284 PHE A O 1
ATOM 2281 N N . THR A 1 285 ? 0.213 7.483 -15.523 1.00 80.25 285 THR A N 1
ATOM 2282 C CA . THR A 1 285 ? 1.459 6.940 -15.001 1.00 80.25 285 THR A CA 1
ATOM 2283 C C . THR A 1 285 ? 2.359 8.069 -14.478 1.00 80.25 285 THR A C 1
ATOM 2285 O O . THR A 1 285 ? 2.501 9.102 -15.139 1.00 80.25 285 THR A O 1
ATOM 2288 N N . PRO A 1 286 ? 3.021 7.897 -13.322 1.00 78.56 286 PRO A N 1
ATOM 2289 C CA . PRO A 1 286 ? 3.912 8.912 -12.765 1.00 78.56 286 PRO A CA 1
ATOM 2290 C C . PRO A 1 286 ? 5.325 8.890 -13.386 1.00 78.56 286 PRO A C 1
ATOM 2292 O O . PRO A 1 286 ? 6.256 9.455 -12.815 1.00 78.56 286 PRO A O 1
ATOM 2295 N N . LEU A 1 287 ? 5.529 8.216 -14.526 1.00 87.75 287 LEU A N 1
ATOM 2296 C CA . LEU A 1 287 ? 6.857 8.023 -15.118 1.00 87.75 287 LEU A CA 1
ATOM 2297 C C . LEU A 1 287 ? 7.426 9.353 -15.652 1.00 87.75 287 LEU A C 1
ATOM 2299 O O . LEU A 1 287 ? 6.803 9.962 -16.525 1.00 87.75 287 LEU A O 1
ATOM 2303 N N . PRO A 1 288 ? 8.640 9.771 -15.234 1.00 88.69 288 PRO A N 1
ATOM 2304 C CA . PRO A 1 288 ? 9.248 11.041 -15.647 1.00 88.69 288 PRO A CA 1
ATOM 2305 C C . PRO A 1 288 ? 9.348 11.248 -17.166 1.00 88.69 288 PRO A C 1
ATOM 2307 O O . PRO A 1 288 ? 9.204 12.365 -17.655 1.00 88.69 288 PRO A O 1
ATOM 2310 N N . TRP A 1 289 ? 9.572 10.173 -17.926 1.00 92.44 289 TRP A N 1
ATOM 2311 C CA . TRP A 1 289 ? 9.718 10.218 -19.383 1.00 92.44 289 TRP A CA 1
ATOM 2312 C C . TRP A 1 289 ? 8.385 10.161 -20.147 1.00 92.44 289 TRP A C 1
ATOM 2314 O O . TRP A 1 289 ? 8.371 10.327 -21.366 1.00 92.44 289 TRP A O 1
ATOM 2324 N N . TYR A 1 290 ? 7.253 9.926 -19.471 1.00 92.81 290 TYR A N 1
ATOM 2325 C CA . TYR A 1 290 ? 5.969 9.701 -20.142 1.00 92.81 290 TYR A CA 1
ATOM 2326 C C . TYR A 1 290 ? 5.496 10.922 -20.934 1.00 92.81 290 TYR A C 1
ATOM 2328 O O . TYR A 1 290 ? 5.086 10.791 -22.086 1.00 92.81 290 TYR A O 1
ATOM 2336 N N . ALA A 1 291 ? 5.556 12.114 -20.334 1.00 92.19 291 ALA A N 1
ATOM 2337 C CA . ALA A 1 291 ? 5.021 13.326 -20.953 1.00 92.19 291 ALA A CA 1
ATOM 2338 C C . ALA A 1 291 ? 5.740 13.667 -22.269 1.00 92.19 291 ALA A C 1
ATOM 2340 O O . ALA A 1 291 ? 5.097 14.002 -23.267 1.00 92.19 291 ALA A O 1
ATOM 2341 N N . SER A 1 292 ? 7.070 13.539 -22.297 1.00 94.12 292 SER A N 1
ATOM 2342 C CA . SER A 1 292 ? 7.859 13.772 -23.507 1.00 94.12 292 SER A CA 1
ATOM 2343 C C . SER A 1 292 ? 7.647 12.671 -24.551 1.00 94.12 292 SER A C 1
ATOM 2345 O O . SER A 1 292 ? 7.543 12.988 -25.735 1.00 94.12 292 SER A O 1
ATOM 2347 N N . TRP A 1 293 ? 7.499 11.409 -24.135 1.00 94.81 293 TRP A N 1
ATOM 2348 C CA . TRP A 1 293 ? 7.166 10.296 -25.032 1.00 94.81 293 TRP A CA 1
ATOM 2349 C C . TRP A 1 293 ? 5.791 10.468 -25.691 1.00 94.81 293 TRP A C 1
ATOM 2351 O O . TRP A 1 293 ? 5.651 10.326 -26.904 1.00 94.81 293 TRP A O 1
ATOM 2361 N N . ALA A 1 294 ? 4.770 10.825 -24.908 1.00 93.31 294 ALA A N 1
ATOM 2362 C CA . ALA A 1 294 ? 3.407 11.009 -25.400 1.00 93.31 294 ALA A CA 1
ATOM 2363 C C . ALA A 1 294 ? 3.320 12.149 -26.429 1.00 93.31 294 ALA A C 1
ATOM 2365 O O . ALA A 1 294 ? 2.596 12.046 -27.424 1.00 93.31 294 ALA A O 1
ATOM 2366 N N . LYS A 1 295 ? 4.102 13.219 -26.226 1.00 93.50 295 LYS A N 1
ATOM 2367 C CA . LYS A 1 295 ? 4.240 14.308 -27.199 1.00 93.50 295 LYS A CA 1
ATOM 2368 C C . LYS A 1 295 ? 4.852 13.813 -28.513 1.00 93.50 295 LYS A C 1
ATOM 2370 O O . LYS A 1 295 ? 4.298 14.112 -29.567 1.00 93.50 295 LYS A O 1
ATOM 2375 N N . GLN A 1 296 ? 5.931 13.029 -28.451 1.00 93.44 296 GLN A N 1
ATOM 2376 C CA . GLN A 1 296 ? 6.577 12.449 -29.634 1.00 93.44 296 GLN A CA 1
ATOM 2377 C C . GLN A 1 296 ? 5.617 11.556 -30.433 1.00 93.44 296 GLN A C 1
ATOM 2379 O O . GLN A 1 296 ? 5.505 11.704 -31.648 1.00 93.44 296 GLN A O 1
ATOM 2384 N N . GLN A 1 297 ? 4.889 10.665 -29.754 1.00 92.56 297 GLN A N 1
ATOM 2385 C CA . GLN A 1 297 ? 3.894 9.785 -30.380 1.00 92.56 297 GLN A CA 1
ATOM 2386 C C . GLN A 1 297 ? 2.787 10.582 -31.083 1.00 92.56 297 GLN A C 1
ATOM 2388 O O . GLN A 1 297 ? 2.419 10.285 -32.218 1.00 92.56 297 GLN A O 1
ATOM 2393 N N . SER A 1 298 ? 2.299 11.646 -30.440 1.00 91.69 298 SER A N 1
ATOM 2394 C CA . SER A 1 298 ? 1.272 12.519 -31.024 1.00 91.69 298 SER A CA 1
ATOM 2395 C C . SER A 1 298 ? 1.775 13.238 -32.280 1.00 91.69 298 SER A C 1
ATOM 2397 O O . SER A 1 298 ? 1.038 13.370 -33.254 1.00 91.69 298 SER A O 1
ATOM 2399 N N . GLN A 1 299 ? 3.036 13.681 -32.280 1.00 92.44 299 GLN A N 1
ATOM 2400 C CA . GLN A 1 299 ? 3.664 14.324 -33.437 1.00 92.44 299 GLN A CA 1
ATOM 2401 C C . GLN A 1 299 ? 3.857 13.344 -34.600 1.00 92.44 299 GLN A C 1
ATOM 2403 O O . GLN A 1 299 ? 3.530 13.685 -35.731 1.00 92.44 299 GLN A O 1
ATOM 2408 N N . GLN A 1 300 ? 4.317 12.118 -34.329 1.00 89.62 300 GLN A N 1
ATOM 2409 C CA . GLN A 1 300 ? 4.457 11.076 -35.352 1.00 89.62 300 GLN A CA 1
ATOM 2410 C C . GLN A 1 300 ? 3.109 10.697 -35.978 1.00 89.62 300 GLN A C 1
ATOM 2412 O O . GLN A 1 300 ? 3.018 10.589 -37.199 1.00 89.62 300 GLN A O 1
ATOM 2417 N N . ALA A 1 301 ? 2.056 10.560 -35.165 1.00 89.06 301 ALA A N 1
ATOM 2418 C CA . ALA A 1 301 ? 0.708 10.284 -35.655 1.00 89.06 301 ALA A CA 1
ATOM 2419 C C . ALA A 1 301 ? 0.164 11.418 -36.542 1.00 89.06 301 ALA A C 1
ATOM 2421 O O . ALA A 1 301 ? -0.440 11.150 -37.578 1.00 89.06 301 ALA A O 1
ATOM 2422 N N . ALA A 1 302 ? 0.403 12.680 -36.165 1.00 89.31 302 ALA A N 1
ATOM 2423 C CA . ALA A 1 302 ? -0.009 13.834 -36.961 1.00 89.31 302 ALA A CA 1
ATOM 2424 C C . ALA A 1 302 ? 0.733 13.911 -38.307 1.00 89.31 302 ALA A C 1
ATOM 2426 O O . ALA A 1 302 ? 0.097 14.150 -39.330 1.00 89.31 302 ALA A O 1
ATOM 2427 N N . SER A 1 303 ? 2.049 13.662 -38.324 1.00 87.50 303 SER A N 1
ATOM 2428 C CA . SER A 1 303 ? 2.828 13.623 -39.569 1.00 87.50 303 SER A CA 1
ATOM 2429 C C . SER A 1 303 ? 2.367 12.495 -40.494 1.00 87.50 303 SER A C 1
ATOM 2431 O O . SER A 1 303 ? 2.125 12.736 -41.670 1.00 87.50 303 SER A O 1
ATOM 2433 N N . ALA A 1 304 ? 2.152 11.290 -39.956 1.00 84.12 304 ALA A N 1
ATOM 2434 C CA . ALA A 1 304 ? 1.680 10.146 -40.738 1.00 84.12 304 ALA A CA 1
ATOM 2435 C C . ALA A 1 304 ? 0.265 10.345 -41.311 1.00 84.12 304 ALA A C 1
ATOM 2437 O O . ALA A 1 304 ? -0.051 9.786 -42.358 1.00 84.12 304 ALA A O 1
ATOM 2438 N N . ALA A 1 305 ? -0.587 11.121 -40.633 1.00 82.62 305 ALA A N 1
ATOM 2439 C CA . ALA A 1 305 ? -1.915 11.486 -41.124 1.00 82.62 305 ALA A CA 1
ATOM 2440 C C . ALA A 1 305 ? -1.879 12.595 -42.190 1.00 82.62 305 ALA A C 1
ATOM 2442 O O . ALA A 1 305 ? -2.792 12.672 -42.999 1.00 82.62 305 ALA A O 1
ATOM 2443 N N . ALA A 1 306 ? -0.851 13.450 -42.194 1.00 77.75 306 ALA A N 1
ATOM 2444 C CA . ALA A 1 306 ? -0.666 14.490 -43.209 1.00 77.75 306 ALA A CA 1
ATOM 2445 C C . ALA A 1 306 ? -0.044 13.957 -44.516 1.00 77.75 306 ALA A C 1
ATOM 2447 O O . ALA A 1 306 ? -0.122 14.624 -45.545 1.00 77.75 306 ALA A O 1
ATOM 2448 N N . GLU A 1 307 ? 0.587 12.780 -44.469 1.00 71.12 307 GLU A N 1
ATOM 2449 C CA . GLU A 1 307 ? 1.175 12.082 -45.622 1.00 71.12 307 GLU A CA 1
ATOM 2450 C C . GLU A 1 307 ? 0.192 11.123 -46.332 1.00 71.12 307 GLU A C 1
ATOM 2452 O O . GLU A 1 307 ? 0.541 10.567 -47.375 1.00 71.12 307 GLU A O 1
ATOM 2457 N N . GLN A 1 308 ? -1.016 10.932 -45.781 1.00 59.25 308 GLN A N 1
ATOM 2458 C CA . GLN A 1 308 ? -2.116 10.128 -46.345 1.00 59.25 308 GLN A CA 1
ATOM 2459 C C . GLN A 1 308 ? -3.138 11.007 -47.067 1.00 59.25 308 GLN A C 1
ATOM 2461 O O . GLN A 1 308 ? -3.638 10.554 -48.121 1.00 59.25 308 GLN A O 1
#

Sequence (308 aa):
SAVAAAPYDFGGCGCERCKPWILTFAELTREIHALAERYHPGVELDMVGWWWEPEEHRLFAEWADEHIPGRVRRMYLHIPYGATVTADVPLPRGCEKAAFVHIGYADQSQPRDVYGHFGPVIAPNRLEKTVRDLAAKGCSGVMAYSEGVSDDVNKALLAGLGSGRYASSDEVLRAYARRYFSADEATAAAWADWLRQWGSPFQRDAELAARTIPPADRPADDAWRLEQWQRKSELFRLHAQIAAGDDWTPARLALVDRFWDAQERLQREVWGLGQLRHIFARKFTPLPWYASWAKQQSQQAASAAAEQ

Radius of gyration: 23.16 Å; chains: 1; bounding box: 54×48×72 Å

pLDDT: mean 93.05, std 6.73, range [59.25, 98.88]

Foldseek 3Di:
DEDEQEADACHDPPDPVCVVVLVVSLVVLVVVVVVVCVVPPPHAYEYEQPPPDLVSQVVNQVCCCVPPAPRHAEYAAEAPQQGLEGDDHDHHPNYAYAHADEQQAFLHSPPGPHLQLLFAYYHFPSLLSSLVVCVVVRHPYYDYDDSPDSSVLSVLNNVCNNVVVDNGSLVSQLVVCCVQQVDDNVLSNLRSVLRNQRSVVLVDPLVVSLVSNGHGDDDPVSCLVVLRSNLSSVLSVLLVVLVPDDDDDPVSVVSVVVNVVSSCCNQCVSVVHDDDDPCPPLVVGPRPCSVVVVVVVVVVVVVVVVVD